Protein AF-A0AAW7F7I7-F1 (afdb_monomer_lite)

Secondary structure (DSSP, 8-state):
-----------SS--STT-HHHHHHHHHHHHHTSTT---------TTSSHHHHHHHHHHHHTTT-------TTTTTTS-HHHHHHHHHHHHHHHH-GGGHHHHHHHHHHHTT-EEEEEEEE----BHHHHHHHHHHHHHHHHHHHHHHHHHHHHH------HHHHHHHHHHHTHHHHHHHHHHHHHTSHHHHHSPPPBHHHHTTT-EEEEEEEE-------------

Structure (mmCIF, N/CA/C/O backbone):
data_AF-A0AAW7F7I7-F1
#
_entry.id   AF-A0AAW7F7I7-F1
#
loop_
_atom_site.group_PDB
_atom_site.id
_atom_site.type_symbol
_atom_site.label_atom_id
_atom_site.label_alt_id
_atom_site.label_comp_id
_atom_site.label_asym_id
_atom_site.label_entity_id
_atom_site.label_seq_id
_atom_site.pdbx_PDB_ins_code
_atom_site.Cartn_x
_atom_site.Cartn_y
_atom_site.Cartn_z
_atom_site.occupancy
_atom_site.B_iso_or_equiv
_atom_site.auth_seq_id
_atom_site.auth_comp_id
_atom_site.auth_asym_id
_atom_site.auth_atom_id
_atom_site.pdbx_PDB_model_num
ATOM 1 N N . MET A 1 1 ? 11.131 12.701 48.494 1.00 44.25 1 MET A N 1
ATOM 2 C CA . MET A 1 1 ? 9.703 12.584 48.125 1.00 44.25 1 MET A CA 1
ATOM 3 C C . MET A 1 1 ? 9.612 11.725 46.880 1.00 44.25 1 MET A C 1
ATOM 5 O O . MET A 1 1 ? 10.179 12.101 45.865 1.00 44.25 1 MET A O 1
ATOM 9 N N . THR A 1 2 ? 8.994 10.552 46.971 1.00 54.03 2 THR A N 1
ATOM 10 C CA . THR A 1 2 ? 8.754 9.667 45.825 1.00 54.03 2 THR A CA 1
ATOM 11 C C . THR A 1 2 ? 7.457 10.089 45.140 1.00 54.03 2 THR A C 1
ATOM 13 O O . THR A 1 2 ? 6.409 10.164 45.778 1.00 54.03 2 THR A O 1
ATOM 16 N N . LEU A 1 3 ? 7.533 10.416 43.848 1.00 59.25 3 LEU A N 1
ATOM 17 C CA . LEU A 1 3 ? 6.376 10.786 43.037 1.00 59.25 3 LEU A CA 1
ATOM 18 C C . LEU A 1 3 ? 5.476 9.547 42.880 1.00 59.25 3 LEU A C 1
ATOM 20 O O . LEU A 1 3 ? 5.796 8.633 42.123 1.00 59.25 3 LEU A O 1
ATOM 24 N N . ARG A 1 4 ? 4.371 9.479 43.630 1.00 52.53 4 ARG A N 1
ATOM 25 C CA . ARG A 1 4 ? 3.327 8.468 43.417 1.00 52.53 4 ARG A CA 1
ATOM 26 C C . ARG A 1 4 ? 2.379 8.980 42.341 1.00 52.53 4 ARG A C 1
ATOM 28 O O . ARG A 1 4 ? 1.498 9.783 42.622 1.00 52.53 4 ARG A O 1
ATOM 35 N N . LEU A 1 5 ? 2.581 8.515 41.114 1.00 64.50 5 LEU A N 1
ATOM 36 C CA . LEU A 1 5 ? 1.629 8.719 40.030 1.00 64.50 5 LEU A CA 1
ATOM 37 C C . LEU A 1 5 ? 0.432 7.792 40.261 1.00 64.50 5 LEU A C 1
ATOM 39 O O . LEU A 1 5 ? 0.600 6.575 40.354 1.00 64.50 5 LEU A O 1
ATOM 43 N N . GLN A 1 6 ? -0.763 8.366 40.396 1.00 57.91 6 GLN A N 1
ATOM 44 C CA . GLN A 1 6 ? -1.991 7.580 40.368 1.00 57.91 6 GLN A CA 1
ATOM 45 C C . GLN A 1 6 ? -2.262 7.169 38.924 1.00 57.91 6 GLN A C 1
ATOM 47 O O . GLN A 1 6 ? -2.274 8.000 38.019 1.00 57.91 6 GLN A O 1
ATOM 52 N N . THR A 1 7 ? -2.409 5.867 38.710 1.00 58.56 7 THR A N 1
ATOM 53 C CA . THR A 1 7 ? -2.766 5.295 37.416 1.00 58.56 7 THR A CA 1
ATOM 54 C C . THR A 1 7 ? -4.276 5.119 37.383 1.00 58.56 7 THR A C 1
ATOM 56 O O . THR A 1 7 ? -4.833 4.281 38.087 1.00 58.56 7 THR A O 1
ATOM 59 N N . GLU A 1 8 ? -4.939 5.947 36.582 1.00 65.19 8 GLU A N 1
ATOM 60 C CA . GLU A 1 8 ? -6.352 5.787 36.248 1.00 65.19 8 GLU A CA 1
ATOM 61 C C . GLU A 1 8 ? -6.514 4.499 35.432 1.00 65.19 8 GLU A C 1
ATOM 63 O O . GLU A 1 8 ? -5.849 4.305 34.411 1.00 65.19 8 GLU A O 1
ATOM 68 N N . SER A 1 9 ? -7.376 3.591 35.890 1.00 71.06 9 SER A N 1
ATOM 69 C CA . SER A 1 9 ? -7.694 2.356 35.172 1.00 71.06 9 SER A CA 1
ATOM 70 C C . SER A 1 9 ? -9.207 2.143 35.143 1.00 71.06 9 SER A C 1
ATOM 72 O O . SER A 1 9 ? -9.892 2.502 36.103 1.00 71.06 9 SER A O 1
ATOM 74 N N . PRO A 1 10 ? -9.767 1.587 34.052 1.00 76.06 10 PRO A N 1
ATOM 75 C CA . PRO A 1 10 ? -11.207 1.390 33.965 1.00 76.06 10 PRO A CA 1
ATOM 76 C C . PRO A 1 10 ? -11.677 0.380 35.015 1.00 76.06 10 PRO A C 1
ATOM 78 O O . PRO A 1 10 ? -11.058 -0.679 35.181 1.00 76.06 10 PRO A O 1
ATOM 81 N N . ALA A 1 11 ? -12.791 0.686 35.681 1.00 77.12 11 ALA A N 1
ATOM 82 C CA . ALA A 1 11 ? -13.304 -0.123 36.782 1.00 77.12 11 ALA A CA 1
ATOM 83 C C . ALA A 1 11 ? -13.671 -1.551 36.334 1.00 77.12 11 ALA A C 1
ATOM 85 O O . ALA A 1 11 ? -14.166 -1.769 35.229 1.00 77.12 11 ALA A O 1
ATOM 86 N N . ASP A 1 12 ? -13.423 -2.537 37.200 1.00 73.44 12 ASP A N 1
ATOM 87 C CA . ASP A 1 12 ? -13.733 -3.951 36.933 1.00 73.44 12 ASP A CA 1
ATOM 88 C C . ASP A 1 12 ? -15.196 -4.321 37.206 1.00 73.44 12 ASP A C 1
ATOM 90 O O . ASP A 1 12 ? -15.684 -5.333 36.697 1.00 73.44 12 ASP A O 1
ATOM 94 N N . GLN A 1 13 ? -15.889 -3.518 38.014 1.00 74.25 13 GLN A N 1
ATOM 95 C CA . GLN A 1 13 ? -17.278 -3.724 38.419 1.00 74.25 13 GLN A CA 1
ATOM 96 C C . GLN A 1 13 ? -18.011 -2.384 38.482 1.00 74.25 13 GLN A C 1
ATOM 98 O O . GLN A 1 13 ? -17.416 -1.357 38.823 1.00 74.25 13 GLN A O 1
ATOM 103 N N . ASP A 1 14 ? -19.299 -2.391 38.138 1.00 76.75 14 ASP A N 1
ATOM 104 C CA . ASP A 1 14 ? -20.134 -1.198 38.224 1.00 76.75 14 ASP A CA 1
ATOM 105 C C . ASP A 1 14 ? -20.533 -0.949 39.686 1.00 76.75 14 ASP A C 1
ATOM 107 O O . ASP A 1 14 ? -21.384 -1.634 40.250 1.00 76.75 14 ASP A O 1
ATOM 111 N N . MET A 1 15 ? -19.885 0.034 40.313 1.00 73.88 15 MET A N 1
ATOM 112 C CA . MET A 1 15 ? -20.125 0.406 41.712 1.00 73.88 15 MET A CA 1
ATOM 113 C C . MET A 1 15 ? -21.345 1.327 41.883 1.00 73.88 15 MET A C 1
ATOM 115 O O . MET A 1 15 ? -21.696 1.691 43.010 1.00 73.88 15 MET A O 1
ATOM 119 N N . PHE A 1 16 ? -22.004 1.729 40.791 1.00 76.12 16 PHE A N 1
ATOM 120 C CA . PHE A 1 16 ? -23.198 2.563 40.858 1.00 76.12 16 PHE A CA 1
ATOM 121 C C . PHE A 1 16 ? -24.428 1.708 41.164 1.00 76.12 16 PHE A C 1
ATOM 123 O O . PHE A 1 16 ? -24.704 0.717 40.496 1.00 76.12 16 PHE A O 1
ATOM 130 N N . ARG A 1 17 ? -25.242 2.145 42.135 1.00 68.19 17 ARG A N 1
ATOM 131 C CA . ARG A 1 17 ? -26.441 1.415 42.603 1.00 68.19 17 ARG A CA 1
ATOM 132 C C . ARG A 1 17 ? -27.452 1.054 41.503 1.00 68.19 17 ARG A C 1
ATOM 134 O O . ARG A 1 17 ? -28.272 0.170 41.711 1.00 68.19 17 ARG A O 1
ATOM 141 N N . GLY A 1 18 ? -27.429 1.750 40.364 1.00 72.81 18 GLY A N 1
ATOM 142 C CA . GLY A 1 18 ? -28.319 1.508 39.223 1.00 72.81 18 GLY A CA 1
ATOM 143 C C . GLY A 1 18 ? -27.734 0.644 38.098 1.00 72.81 18 GLY A C 1
ATOM 144 O O . GLY A 1 18 ? -28.455 0.413 37.120 1.00 72.81 18 GLY A O 1
ATOM 145 N N . SER A 1 19 ? -26.469 0.216 38.214 1.00 79.19 19 SER A N 1
ATOM 146 C CA . SER A 1 19 ? -25.690 -0.477 37.172 1.00 79.19 19 SER A CA 1
ATOM 147 C C . SER A 1 19 ? -25.787 0.213 35.804 1.00 79.19 19 SER A C 1
ATOM 149 O O . SER A 1 19 ? -26.080 -0.412 34.783 1.00 79.19 19 SER A O 1
ATOM 151 N N . SER A 1 20 ? -25.663 1.545 35.806 1.00 82.50 20 SER A N 1
ATOM 152 C CA . SER A 1 20 ? -25.925 2.373 34.624 1.00 82.50 20 SER A CA 1
ATOM 153 C C . SER A 1 20 ? -24.962 2.042 33.483 1.00 82.50 20 SER A C 1
ATOM 155 O O . SER A 1 20 ? -25.392 1.856 32.346 1.00 82.50 20 SER A O 1
ATOM 157 N N . HIS A 1 21 ? -23.669 1.885 33.785 1.00 86.50 21 HIS A N 1
ATOM 158 C CA . HIS A 1 21 ? -22.654 1.583 32.776 1.00 86.50 21 HIS A CA 1
ATOM 159 C C . HIS A 1 21 ? -22.836 0.179 32.204 1.00 86.50 21 HIS A C 1
ATOM 161 O O . HIS A 1 21 ? -22.674 -0.028 31.002 1.00 86.50 21 HIS A O 1
ATOM 167 N N . GLU A 1 22 ? -23.215 -0.780 33.049 1.00 85.81 22 GLU A N 1
ATOM 168 C CA . GLU A 1 22 ? -23.449 -2.153 32.612 1.00 85.81 22 GLU A CA 1
ATOM 169 C C . GLU A 1 22 ? -24.701 -2.285 31.733 1.00 85.81 22 GLU A C 1
ATOM 171 O O . GLU A 1 22 ? -24.663 -2.990 30.724 1.00 85.81 22 GLU A O 1
ATOM 176 N N . LYS A 1 23 ? -25.776 -1.546 32.039 1.00 87.00 23 LYS A N 1
ATOM 177 C CA . LYS A 1 23 ? -26.977 -1.480 31.186 1.00 87.00 23 LYS A CA 1
ATOM 178 C C . LYS A 1 23 ? -26.692 -0.850 29.825 1.00 87.00 23 LYS A C 1
ATOM 180 O O . LYS A 1 23 ? -27.174 -1.353 28.813 1.00 87.00 23 LYS A O 1
ATOM 185 N N . VAL A 1 24 ? -25.902 0.226 29.784 1.00 89.38 24 VAL A N 1
ATOM 186 C CA . VAL A 1 24 ? -25.481 0.832 28.510 1.00 89.38 24 VAL A CA 1
ATOM 187 C C . VAL A 1 24 ? -24.644 -0.162 27.705 1.00 89.38 24 VAL A C 1
ATOM 189 O O . VAL A 1 24 ? -24.913 -0.352 26.522 1.00 89.38 24 VAL A O 1
ATOM 192 N N . ALA A 1 25 ? -23.686 -0.846 28.338 1.00 89.50 25 ALA A N 1
ATOM 193 C CA . ALA A 1 25 ? -22.879 -1.868 27.673 1.00 89.50 25 ALA A CA 1
ATOM 194 C C . ALA A 1 25 ? -23.734 -3.021 27.113 1.00 89.50 25 ALA A C 1
ATOM 196 O O . ALA A 1 25 ? -23.468 -3.488 26.010 1.00 89.50 25 ALA A O 1
ATOM 197 N N . GLU A 1 26 ? -24.773 -3.456 27.834 1.00 89.75 26 GLU A N 1
ATOM 198 C CA . GLU A 1 26 ? -25.706 -4.497 27.379 1.00 89.75 26 GLU A CA 1
ATOM 199 C C . GLU A 1 26 ? -26.485 -4.063 26.129 1.00 89.75 26 GLU A C 1
ATOM 201 O O . GLU A 1 26 ? -26.510 -4.780 25.128 1.00 89.75 26 GLU A O 1
ATOM 206 N N . ASN A 1 27 ? -27.066 -2.861 26.151 1.00 89.62 27 ASN A N 1
ATOM 207 C CA . ASN A 1 27 ? -27.814 -2.333 25.009 1.00 89.62 27 ASN A CA 1
ATOM 208 C C . ASN A 1 27 ? -26.910 -2.171 23.780 1.00 89.62 27 ASN A C 1
ATOM 210 O O . ASN A 1 27 ? -27.284 -2.558 22.675 1.00 89.62 27 ASN A O 1
ATOM 214 N N . VAL A 1 28 ? -25.695 -1.648 23.971 1.00 90.50 28 VAL A N 1
ATOM 215 C CA . VAL A 1 28 ? -24.704 -1.524 22.893 1.00 90.50 28 VAL A CA 1
ATOM 216 C C . VAL A 1 28 ? -24.307 -2.901 22.352 1.00 90.50 28 VAL A C 1
ATOM 218 O O . VAL A 1 28 ? -24.211 -3.063 21.139 1.00 90.50 28 VAL A O 1
ATOM 221 N N . ALA A 1 29 ? -24.144 -3.916 23.207 1.00 89.69 29 ALA A N 1
ATOM 222 C CA . ALA A 1 29 ? -23.841 -5.280 22.770 1.00 89.69 29 ALA A CA 1
ATOM 223 C C . ALA A 1 29 ? -24.949 -5.877 21.887 1.00 89.69 29 ALA A C 1
ATOM 225 O O . ALA A 1 29 ? -24.656 -6.545 20.895 1.00 89.69 29 ALA A O 1
ATOM 226 N N . GLN A 1 30 ? -26.218 -5.615 22.209 1.00 88.81 30 GLN A N 1
ATOM 227 C CA . GLN A 1 30 ? -27.350 -6.039 21.378 1.00 88.81 30 GLN A CA 1
ATOM 228 C C . GLN A 1 30 ? -27.368 -5.324 20.022 1.00 88.81 30 GLN A C 1
ATOM 230 O O . GLN A 1 30 ? -27.606 -5.958 18.993 1.00 88.81 30 GLN A O 1
ATOM 235 N N . ILE A 1 31 ? -27.055 -4.026 20.006 1.00 89.62 31 ILE A N 1
ATOM 236 C CA . ILE A 1 31 ? -26.959 -3.242 18.769 1.00 89.62 31 ILE A CA 1
ATOM 237 C C . ILE A 1 31 ? -25.829 -3.768 17.876 1.00 89.62 31 ILE A C 1
ATOM 239 O O . ILE A 1 31 ? -26.051 -3.950 16.687 1.00 89.62 31 ILE A O 1
ATOM 243 N N . ILE A 1 32 ? -24.656 -4.087 18.434 1.00 89.00 32 ILE A N 1
ATOM 244 C CA . ILE A 1 32 ? -23.516 -4.634 17.670 1.00 89.00 32 ILE A CA 1
ATOM 245 C C . ILE A 1 32 ? -23.854 -5.979 17.011 1.00 89.00 32 ILE A C 1
ATOM 247 O O . ILE A 1 32 ? -23.359 -6.282 15.929 1.00 89.00 32 ILE A O 1
ATOM 251 N N . ARG A 1 33 ? -24.721 -6.790 17.630 1.00 86.88 33 ARG A N 1
ATOM 252 C CA . ARG A 1 33 ? -25.211 -8.045 17.033 1.00 86.88 33 ARG A CA 1
ATOM 253 C C . ARG A 1 33 ? -26.222 -7.824 15.902 1.00 86.88 33 ARG A C 1
ATOM 255 O O . ARG A 1 33 ? -26.561 -8.777 15.204 1.00 86.88 33 ARG A O 1
ATOM 262 N N . THR A 1 34 ? -26.711 -6.599 15.722 1.00 85.62 34 THR A N 1
ATOM 263 C CA . THR A 1 34 ? -27.667 -6.244 14.670 1.00 85.62 34 THR A CA 1
ATOM 264 C C . THR A 1 34 ? -26.904 -5.788 13.416 1.00 85.62 34 THR A C 1
ATOM 266 O O . THR A 1 34 ? -26.106 -4.858 13.505 1.00 85.62 34 THR A O 1
ATOM 269 N N . PRO A 1 35 ? -27.139 -6.393 12.236 1.00 73.50 35 PRO A N 1
ATOM 270 C CA . PRO A 1 35 ? -26.291 -6.203 11.050 1.00 73.50 35 PRO A CA 1
ATOM 271 C C . PRO A 1 35 ? -26.329 -4.795 10.429 1.00 73.50 35 PRO A C 1
ATOM 273 O O . PRO A 1 35 ? -25.451 -4.462 9.640 1.00 73.50 35 PRO A O 1
ATOM 276 N N . ASP A 1 36 ? -27.311 -3.962 10.780 1.00 83.06 36 ASP A N 1
ATOM 277 C CA . ASP A 1 36 ? -27.532 -2.660 10.135 1.00 83.06 36 ASP A CA 1
ATOM 278 C C . ASP A 1 36 ? -26.800 -1.484 10.811 1.00 83.06 36 ASP A C 1
ATOM 280 O O . ASP A 1 36 ? -26.857 -0.355 10.317 1.00 83.06 36 ASP A O 1
ATOM 284 N N . VAL A 1 37 ? -26.100 -1.709 11.932 1.00 81.81 37 VAL A N 1
ATOM 285 C CA . VAL A 1 37 ? -25.419 -0.637 12.679 1.00 81.81 37 VAL A CA 1
ATOM 286 C C . VAL A 1 37 ? -23.904 -0.822 12.655 1.00 81.81 37 VAL A C 1
ATOM 288 O O . VAL A 1 37 ? -23.352 -1.669 13.345 1.00 81.81 37 VAL A O 1
ATOM 291 N N . ASN A 1 38 ? -23.219 0.041 11.899 1.00 84.00 38 ASN A N 1
ATOM 292 C CA . ASN A 1 38 ? -21.762 -0.028 11.710 1.00 84.00 38 ASN A CA 1
ATOM 293 C C . ASN A 1 38 ? -20.963 0.930 12.608 1.00 84.00 38 ASN A C 1
ATOM 295 O O . ASN A 1 38 ? -19.759 0.754 12.781 1.00 84.00 38 ASN A O 1
ATOM 299 N N . ILE A 1 39 ? -21.598 1.984 13.134 1.00 88.38 39 ILE A N 1
ATOM 300 C CA . ILE A 1 39 ? -20.927 3.043 13.899 1.00 88.38 39 ILE A CA 1
ATOM 301 C C . ILE A 1 39 ? -21.750 3.351 15.145 1.00 88.38 39 ILE A C 1
ATOM 303 O O . ILE A 1 39 ? -22.941 3.640 15.050 1.00 88.38 39 ILE A O 1
ATOM 307 N N . ILE A 1 40 ? -21.098 3.321 16.308 1.00 89.62 40 ILE A N 1
ATOM 308 C CA . ILE A 1 40 ? -21.701 3.646 17.602 1.00 89.62 40 ILE A CA 1
ATOM 309 C C . ILE A 1 40 ? -20.841 4.719 18.266 1.00 89.62 40 ILE A C 1
ATOM 311 O O . ILE A 1 40 ? -19.651 4.514 18.503 1.00 89.62 40 ILE A O 1
ATOM 315 N N . GLY A 1 41 ? -21.445 5.870 18.552 1.00 90.44 41 GLY A N 1
ATOM 316 C CA . GLY A 1 41 ? -20.814 6.950 19.305 1.00 90.44 41 GLY A CA 1
ATOM 317 C C . GLY A 1 41 ? -21.171 6.864 20.786 1.00 90.44 41 GLY A C 1
ATOM 318 O O . GLY A 1 41 ? -22.342 6.724 21.130 1.00 90.44 41 GLY A O 1
ATOM 319 N N . LEU A 1 42 ? -20.170 6.969 21.662 1.00 89.75 42 LEU A N 1
ATOM 320 C CA . LEU A 1 42 ? -20.362 7.124 23.105 1.00 89.75 42 LEU A CA 1
ATOM 321 C C . LEU A 1 42 ? -19.950 8.540 23.513 1.00 89.75 42 LEU A C 1
ATOM 323 O O . LEU A 1 42 ? -18.761 8.845 23.624 1.00 89.75 42 LEU A O 1
ATOM 327 N N . GLU A 1 43 ? -20.937 9.403 23.730 1.00 88.50 43 GLU A N 1
ATOM 328 C CA . GLU A 1 43 ? -20.728 10.781 24.170 1.00 88.50 43 GLU A CA 1
ATOM 329 C C . GLU A 1 43 ? -20.820 10.896 25.699 1.00 88.50 43 GLU A C 1
ATOM 331 O O . GLU A 1 43 ? -21.595 10.198 26.350 1.00 88.50 43 GLU A O 1
ATOM 336 N N . GLY A 1 44 ? -19.996 11.764 26.284 1.00 86.50 44 GLY A N 1
ATOM 337 C CA . GLY A 1 44 ? -19.973 12.021 27.722 1.00 86.50 44 GLY A CA 1
ATOM 338 C C . GLY A 1 44 ? -18.789 12.894 28.122 1.00 86.50 44 GLY A C 1
ATOM 339 O O . GLY A 1 44 ? -17.819 13.015 27.370 1.00 86.50 44 GLY A O 1
ATOM 340 N N . GLU A 1 45 ? -18.833 13.482 29.312 1.00 86.62 45 GLU A N 1
ATOM 341 C CA . GLU A 1 45 ? -17.748 14.321 29.837 1.00 86.62 45 GLU A CA 1
ATOM 342 C C . GLU A 1 45 ? -16.476 13.505 30.142 1.00 86.62 45 GLU A C 1
ATOM 344 O O . GLU A 1 45 ? -16.491 12.267 30.182 1.00 86.62 45 GLU A O 1
ATOM 349 N N . LEU A 1 46 ? -15.342 14.180 30.342 1.00 82.25 46 LEU A N 1
ATOM 350 C CA . LEU A 1 46 ? -14.123 13.521 30.815 1.00 82.25 46 LEU A CA 1
ATOM 351 C C . LEU A 1 46 ? -14.381 12.915 32.205 1.00 82.25 46 LEU A C 1
ATOM 353 O O . LEU A 1 46 ? -14.939 13.571 33.075 1.00 82.25 46 LEU A O 1
ATOM 357 N N . GLY A 1 47 ? -14.010 11.650 32.408 1.00 81.12 47 GLY A N 1
ATOM 358 C CA . GLY A 1 47 ? -14.273 10.947 33.672 1.00 81.12 47 GLY A CA 1
ATOM 359 C C . GLY A 1 47 ? -15.687 10.367 33.817 1.00 81.12 47 GLY A C 1
ATOM 360 O O . GLY A 1 47 ? -15.970 9.714 34.814 1.00 81.12 47 GLY A O 1
ATOM 361 N N . SER A 1 48 ? -16.557 10.493 32.808 1.00 83.31 48 SER A N 1
ATOM 362 C CA . SER A 1 48 ? -17.919 9.914 32.817 1.00 83.31 48 SER A CA 1
ATOM 363 C C . SER A 1 48 ? -17.986 8.377 32.750 1.00 83.31 48 SER A C 1
ATOM 365 O O . SER A 1 48 ? -19.070 7.814 32.680 1.00 83.31 48 SER A O 1
ATOM 367 N N . GLY A 1 49 ? -16.848 7.674 32.743 1.00 84.31 49 GLY A N 1
ATOM 368 C CA . GLY A 1 49 ? -16.819 6.206 32.720 1.00 84.31 49 GLY A CA 1
ATOM 369 C C . GLY A 1 49 ? -16.898 5.565 31.328 1.00 84.31 49 GLY A C 1
ATOM 370 O O . GLY A 1 49 ? -17.069 4.351 31.234 1.00 84.31 49 GLY A O 1
ATOM 371 N N . LYS A 1 50 ? -16.707 6.323 30.238 1.00 89.12 50 LYS A N 1
ATOM 372 C CA . LYS A 1 50 ? -16.692 5.799 28.851 1.00 89.12 50 LYS A CA 1
ATOM 373 C C . LYS A 1 50 ? -15.756 4.595 28.666 1.00 89.12 50 LYS A C 1
ATOM 375 O O . LYS A 1 50 ? -16.166 3.564 28.139 1.00 89.12 50 LYS A O 1
ATOM 380 N N . SER A 1 51 ? -14.524 4.680 29.172 1.00 87.50 51 SER A N 1
ATOM 381 C CA . SER A 1 51 ? -13.553 3.576 29.108 1.00 87.50 51 SER A CA 1
ATOM 382 C C . SER A 1 51 ? -13.993 2.347 29.915 1.00 87.50 51 SER A C 1
ATOM 384 O O . SER A 1 51 ? -13.683 1.217 29.544 1.00 87.50 51 SER A O 1
ATOM 386 N N . THR A 1 52 ? -14.753 2.550 30.996 1.00 87.75 52 THR A N 1
ATOM 387 C CA . THR A 1 52 ? -15.338 1.472 31.806 1.00 87.75 52 THR A CA 1
ATOM 388 C C . THR A 1 52 ? -16.444 0.748 31.036 1.00 87.75 52 THR A C 1
ATOM 390 O O . THR A 1 52 ? -16.454 -0.482 31.002 1.00 87.75 52 THR A O 1
ATOM 393 N N . ILE A 1 53 ? -17.318 1.486 30.336 1.00 89.50 53 ILE A N 1
ATOM 394 C CA . ILE A 1 53 ? -18.345 0.899 29.456 1.00 89.50 53 ILE A CA 1
ATOM 395 C C . ILE A 1 53 ? -17.689 0.029 28.375 1.00 89.50 53 ILE A C 1
ATOM 397 O O . ILE A 1 53 ? -18.112 -1.109 28.172 1.00 89.50 53 ILE A O 1
ATOM 401 N N . LEU A 1 54 ? -16.623 0.516 27.726 1.00 89.75 54 LEU A N 1
ATOM 402 C CA . LEU A 1 54 ? -15.884 -0.254 26.714 1.00 89.75 54 LEU A CA 1
ATOM 403 C C . LEU A 1 54 ? -15.307 -1.561 27.281 1.00 89.75 54 LEU A C 1
ATOM 405 O O . LEU A 1 54 ? -15.378 -2.598 26.623 1.00 89.75 54 LEU A O 1
ATOM 409 N N . LYS A 1 55 ? -14.786 -1.546 28.514 1.00 89.44 55 LYS A N 1
ATOM 410 C CA . LYS A 1 55 ? -14.264 -2.749 29.184 1.00 89.44 55 LYS A CA 1
ATOM 411 C C . LYS A 1 55 ? -15.365 -3.778 29.466 1.00 89.44 55 LYS A C 1
ATOM 413 O O . LYS A 1 55 ? -15.159 -4.973 29.247 1.00 89.44 55 LYS A O 1
ATOM 418 N N . PHE A 1 56 ? -16.547 -3.335 29.900 1.00 89.94 56 PHE A N 1
ATOM 419 C CA . PHE A 1 56 ? -17.701 -4.224 30.083 1.00 89.94 56 PHE A CA 1
ATOM 420 C C . PHE A 1 56 ? -18.220 -4.781 28.759 1.00 89.94 56 PHE A C 1
ATOM 422 O O . PHE A 1 56 ? -18.526 -5.970 28.676 1.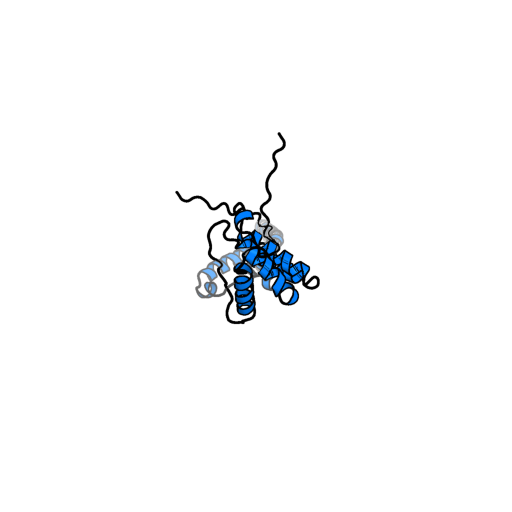00 89.94 56 PHE A O 1
ATO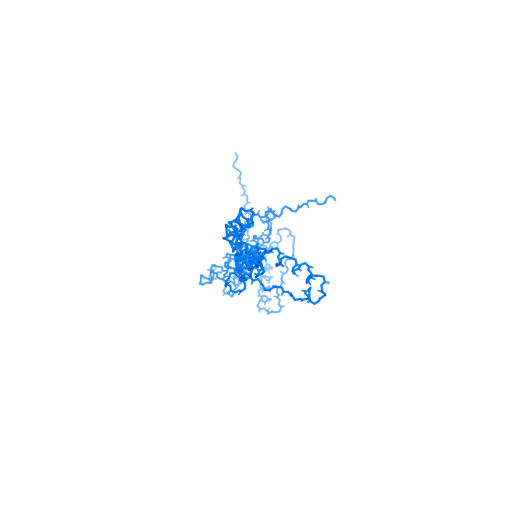M 429 N N . LEU A 1 57 ? -18.251 -3.953 27.717 1.00 90.88 57 LEU A N 1
ATOM 430 C CA . LEU A 1 57 ? -18.642 -4.362 26.374 1.00 90.88 57 LEU A CA 1
ATOM 431 C C . LEU A 1 57 ? -17.712 -5.459 25.830 1.00 90.88 57 LEU A C 1
ATOM 433 O O . LEU A 1 57 ? -18.185 -6.511 25.404 1.00 90.88 57 LEU A O 1
ATOM 437 N N . GLN A 1 58 ? -16.394 -5.258 25.934 1.00 90.12 58 GLN A N 1
ATOM 438 C CA . GLN A 1 58 ? -15.385 -6.253 25.544 1.00 90.12 58 GLN A CA 1
ATOM 439 C C . GLN A 1 58 ? -15.554 -7.569 26.302 1.00 90.12 58 GLN A C 1
ATOM 441 O O . GLN A 1 58 ? -15.445 -8.641 25.714 1.00 90.12 58 GLN A O 1
ATOM 446 N N . LYS A 1 59 ? -15.849 -7.507 27.606 1.00 89.69 59 LYS A N 1
ATOM 447 C CA . LYS A 1 59 ? -16.073 -8.703 28.427 1.00 89.69 59 LYS A CA 1
ATOM 448 C C . LYS A 1 59 ? -17.297 -9.502 27.967 1.00 89.69 59 LYS A C 1
ATOM 450 O O . LYS A 1 59 ? -17.242 -10.726 27.990 1.00 89.69 59 LYS A O 1
ATOM 455 N N . LYS A 1 60 ? -18.377 -8.828 27.561 1.00 88.75 60 LYS A N 1
ATOM 456 C CA . LYS A 1 60 ? -19.639 -9.464 27.136 1.00 88.75 60 LYS A CA 1
ATOM 457 C C . LYS A 1 60 ? -19.583 -10.058 25.727 1.00 88.75 60 LYS A C 1
ATOM 459 O O . LYS A 1 60 ? -20.293 -11.015 25.450 1.00 88.75 60 LYS A O 1
ATOM 464 N N . LEU A 1 61 ? -18.766 -9.486 24.849 1.00 89.62 61 LEU A N 1
ATOM 465 C CA . LEU A 1 61 ? -18.687 -9.850 23.430 1.00 89.62 61 LEU A CA 1
ATOM 466 C C . LEU A 1 61 ? -17.421 -10.648 23.071 1.00 89.62 61 LEU A C 1
ATOM 468 O O . LEU A 1 61 ? -17.168 -10.899 21.896 1.00 89.62 61 LEU A O 1
ATOM 472 N N . LYS A 1 62 ? -16.619 -11.033 24.070 1.00 85.81 62 LYS A N 1
ATOM 473 C CA . LYS A 1 62 ? -15.306 -11.675 23.898 1.00 85.81 62 LYS A CA 1
ATOM 474 C C . LYS A 1 62 ? -15.344 -12.960 23.062 1.00 85.81 62 LYS A C 1
ATOM 476 O O . LYS A 1 62 ? -14.361 -13.263 22.394 1.00 85.81 62 LYS A O 1
ATOM 481 N N . ASP A 1 63 ? -16.446 -13.700 23.131 1.00 84.88 63 ASP A N 1
ATOM 482 C CA . ASP A 1 63 ? -16.586 -14.997 22.462 1.00 84.88 63 ASP A CA 1
ATOM 483 C C . ASP A 1 63 ? -17.055 -14.859 21.003 1.00 84.88 63 ASP A C 1
ATOM 485 O O . ASP A 1 63 ? -16.733 -15.703 20.170 1.00 84.88 63 ASP A O 1
ATOM 489 N N . ASP A 1 64 ? -17.765 -13.772 20.686 1.00 86.44 64 ASP A N 1
ATOM 490 C CA . ASP A 1 64 ? -18.389 -13.546 19.377 1.00 86.44 64 ASP A CA 1
ATOM 491 C C . ASP A 1 64 ? -17.520 -12.663 18.459 1.00 86.44 64 ASP A C 1
ATOM 493 O O . ASP A 1 64 ? -17.577 -12.788 17.234 1.00 86.44 64 ASP A O 1
ATOM 497 N N . PHE A 1 65 ? -16.727 -11.749 19.034 1.00 88.38 65 PHE A N 1
ATOM 498 C CA . PHE A 1 65 ? -16.051 -10.684 18.289 1.00 88.38 65 PHE A CA 1
ATOM 499 C C . PHE A 1 65 ? -14.583 -10.501 18.667 1.00 88.38 65 PHE A C 1
ATOM 501 O O . PHE A 1 65 ? -14.161 -10.660 19.813 1.00 88.38 65 PHE A O 1
ATOM 508 N N . THR A 1 66 ? -13.815 -10.040 17.682 1.00 87.19 66 THR A N 1
ATOM 509 C CA . THR A 1 66 ? -12.435 -9.595 17.865 1.00 87.19 66 THR A CA 1
ATOM 510 C C . THR A 1 66 ? -12.383 -8.109 18.153 1.00 87.19 66 THR A C 1
ATOM 512 O O . THR A 1 66 ? -12.888 -7.294 17.383 1.00 87.19 66 THR A O 1
ATOM 515 N N . PHE A 1 67 ? -11.684 -7.751 19.225 1.00 89.62 67 PHE A N 1
ATOM 516 C CA . PHE A 1 67 ? -11.485 -6.363 19.613 1.00 89.62 67 PHE A CA 1
ATOM 517 C C . PHE A 1 67 ? -10.118 -5.858 19.178 1.00 89.62 67 PHE A C 1
ATOM 519 O O . PHE A 1 67 ? -9.084 -6.394 19.576 1.00 89.62 67 PHE A O 1
ATOM 526 N N . ILE A 1 68 ? -10.124 -4.778 18.401 1.00 90.44 68 ILE A N 1
ATOM 527 C CA . ILE A 1 68 ? -8.929 -4.029 18.025 1.00 90.44 68 ILE A CA 1
ATOM 528 C C . ILE A 1 68 ? -9.075 -2.636 18.630 1.00 90.44 68 ILE A C 1
ATOM 530 O O . ILE A 1 68 ? -9.933 -1.858 18.222 1.00 90.44 68 ILE A O 1
ATOM 534 N N . ASN A 1 69 ? -8.253 -2.337 19.634 1.00 89.31 69 ASN A N 1
ATOM 535 C CA . ASN A 1 69 ? -8.290 -1.056 20.331 1.00 89.31 69 ASN A CA 1
ATOM 536 C C . ASN A 1 69 ? -7.323 -0.076 19.673 1.00 89.31 69 ASN A C 1
ATOM 538 O O . ASN A 1 69 ? -6.131 -0.363 19.555 1.00 89.31 69 ASN A O 1
ATOM 542 N N . PHE A 1 70 ? -7.831 1.092 19.293 1.00 89.75 70 PHE A N 1
ATOM 543 C CA . PHE A 1 70 ? -7.035 2.178 18.739 1.00 89.75 70 PHE A CA 1
ATOM 544 C C . PHE A 1 70 ? -7.248 3.447 19.562 1.00 89.75 70 PHE A C 1
ATOM 546 O O . PHE A 1 70 ? -8.374 3.912 19.715 1.00 89.75 70 PHE A O 1
ATOM 553 N N . ASP A 1 71 ? -6.158 3.990 20.093 1.00 86.56 71 ASP A N 1
ATOM 554 C CA . ASP A 1 71 ? -6.156 5.223 20.874 1.00 86.56 71 ASP A CA 1
ATOM 555 C C . ASP A 1 71 ? -5.663 6.377 19.999 1.00 86.56 71 ASP A C 1
ATOM 557 O O . ASP A 1 71 ? -4.471 6.482 19.705 1.00 86.56 71 ASP A O 1
ATOM 561 N N . ALA A 1 72 ? -6.584 7.238 19.570 1.00 81.75 72 ALA A N 1
ATOM 562 C CA . ALA A 1 72 ? -6.253 8.374 18.719 1.00 81.75 72 ALA A CA 1
ATOM 563 C C . ALA A 1 72 ? -5.288 9.359 19.402 1.00 81.75 72 ALA A C 1
ATOM 565 O O . ALA A 1 72 ? -4.426 9.918 18.719 1.00 81.75 72 ALA A O 1
ATOM 566 N N . GLU A 1 73 ? -5.378 9.522 20.728 1.00 80.12 73 GLU A N 1
ATOM 567 C CA . GLU A 1 73 ? -4.568 10.493 21.463 1.00 80.12 73 GLU A CA 1
ATOM 568 C C . GLU A 1 73 ? -3.096 10.095 21.491 1.00 80.12 73 GLU A C 1
ATOM 570 O O . GLU A 1 73 ? -2.196 10.899 21.217 1.00 80.12 73 GLU A O 1
ATOM 575 N N . ARG A 1 74 ? -2.854 8.804 21.721 1.00 79.69 74 ARG A N 1
ATOM 576 C CA . ARG A 1 74 ? -1.510 8.221 21.731 1.00 79.69 74 ARG A CA 1
ATOM 577 C C . ARG A 1 74 ? -0.779 8.376 20.395 1.00 79.69 74 ARG A C 1
ATOM 579 O O . ARG A 1 74 ? 0.449 8.461 20.381 1.00 79.69 74 ARG A O 1
ATOM 586 N N . TYR A 1 75 ? -1.510 8.422 19.282 1.00 75.69 75 TYR A N 1
ATOM 587 C CA . TYR A 1 75 ? -0.949 8.489 17.929 1.00 75.69 75 TYR A CA 1
ATOM 588 C C . TYR A 1 75 ? -1.068 9.877 17.270 1.00 75.69 75 TYR A C 1
ATOM 590 O O . TYR A 1 75 ? -0.848 9.988 16.061 1.00 75.69 75 TYR A O 1
ATOM 598 N N . HIS A 1 76 ? -1.361 10.942 18.032 1.00 67.94 76 HIS A N 1
ATOM 599 C CA . HIS A 1 76 ? -1.458 12.312 17.497 1.00 67.94 76 HIS A CA 1
ATOM 600 C C . HIS A 1 76 ? -0.140 12.874 16.942 1.00 67.94 76 HIS A C 1
ATOM 602 O O . HIS A 1 76 ? -0.170 13.669 16.010 1.00 67.94 76 HIS A O 1
ATOM 608 N N . HIS A 1 77 ? 1.014 12.460 17.475 1.00 63.59 77 HIS A N 1
ATOM 609 C CA . HIS A 1 77 ? 2.328 13.010 17.101 1.00 63.59 77 HIS A CA 1
ATOM 610 C C . HIS A 1 77 ? 2.998 12.277 15.918 1.00 63.59 77 HIS A C 1
ATOM 612 O O . HIS A 1 77 ? 4.193 12.433 15.682 1.00 63.59 77 HIS A O 1
ATOM 618 N N . GLY A 1 78 ? 2.246 11.459 15.176 1.00 64.62 78 GLY A N 1
ATOM 619 C CA . GLY A 1 78 ? 2.711 10.743 13.984 1.00 64.62 78 GLY A CA 1
ATOM 620 C C . GLY A 1 78 ? 1.629 10.669 12.904 1.00 64.62 78 GLY A C 1
ATOM 621 O O . GLY A 1 78 ? 0.593 11.322 12.992 1.00 64.62 78 GLY A O 1
ATOM 622 N N . SER A 1 79 ? 1.829 9.843 11.871 1.00 74.81 79 SER A N 1
ATOM 623 C CA . SER A 1 79 ? 0.772 9.586 10.883 1.00 74.81 79 SER A CA 1
ATOM 624 C C . SER A 1 79 ? -0.288 8.648 11.471 1.00 74.81 79 SER A C 1
ATOM 626 O O . SER A 1 79 ? -0.166 7.426 11.399 1.00 74.81 79 SER A O 1
ATOM 628 N N . THR A 1 80 ? -1.368 9.215 12.022 1.00 81.62 80 THR A N 1
ATOM 629 C CA . THR A 1 80 ? -2.515 8.476 12.595 1.00 81.62 80 THR A CA 1
ATOM 630 C C . THR A 1 80 ? -3.018 7.368 11.663 1.00 81.62 80 THR A C 1
ATOM 632 O O . THR A 1 80 ? -3.341 6.274 12.114 1.00 81.62 80 THR A O 1
ATOM 635 N N . LYS A 1 81 ? -3.006 7.615 10.343 1.00 83.00 81 LYS A N 1
ATOM 636 C CA . LYS A 1 81 ? -3.371 6.630 9.311 1.00 83.00 81 LYS A CA 1
ATOM 637 C C . LYS A 1 81 ? -2.459 5.400 9.316 1.00 83.00 81 LYS A C 1
ATOM 639 O O . LYS A 1 81 ? -2.955 4.280 9.294 1.00 83.00 81 LYS A O 1
ATOM 644 N N . LYS A 1 82 ? -1.138 5.600 9.372 1.00 85.12 82 LYS A N 1
ATOM 645 C CA . LYS A 1 82 ? -0.156 4.509 9.418 1.00 85.12 82 LYS A CA 1
ATOM 646 C C . LYS A 1 82 ? -0.313 3.702 10.700 1.00 85.12 82 LYS A C 1
ATOM 648 O O . LYS A 1 82 ? -0.412 2.484 10.636 1.00 85.12 82 LYS A O 1
ATOM 653 N N . ALA A 1 83 ? -0.418 4.393 11.835 1.00 86.75 83 ALA A N 1
ATOM 654 C CA . ALA A 1 83 ? -0.610 3.756 13.132 1.00 86.75 83 ALA A CA 1
ATOM 655 C C . ALA A 1 83 ? -1.892 2.911 13.175 1.00 86.75 83 ALA A C 1
ATOM 657 O O . ALA A 1 83 ? -1.862 1.782 13.656 1.00 86.75 83 ALA A O 1
ATOM 658 N N . LEU A 1 84 ? -3.001 3.419 12.628 1.00 89.56 84 LEU A N 1
ATOM 659 C CA . LEU A 1 84 ? -4.256 2.672 12.544 1.00 89.56 84 LEU A CA 1
ATOM 660 C C . LEU A 1 84 ? -4.102 1.401 11.699 1.00 89.56 84 LEU A C 1
ATOM 662 O O . LEU A 1 84 ? -4.510 0.326 12.134 1.00 89.56 84 LEU A O 1
ATOM 666 N N . ILE A 1 85 ? -3.481 1.508 10.519 1.00 89.31 85 ILE A N 1
ATOM 667 C CA . ILE A 1 85 ? -3.229 0.359 9.637 1.00 89.31 85 ILE A CA 1
ATOM 668 C C . ILE A 1 85 ? -2.335 -0.675 10.334 1.00 89.31 85 ILE A C 1
ATOM 670 O O . ILE A 1 85 ? -2.628 -1.868 10.275 1.00 89.31 85 ILE A O 1
ATOM 674 N N . ASP A 1 86 ? -1.282 -0.234 11.026 1.00 87.69 86 ASP A N 1
ATOM 675 C CA . ASP A 1 86 ? -0.381 -1.114 11.775 1.00 87.69 86 ASP A CA 1
ATOM 676 C C . ASP A 1 86 ? -1.103 -1.837 12.925 1.00 87.69 86 ASP A C 1
ATOM 678 O O . ASP A 1 86 ? -0.901 -3.036 13.120 1.00 87.69 86 ASP A O 1
ATOM 682 N N . VAL A 1 87 ? -1.981 -1.143 13.656 1.00 89.56 87 VAL A N 1
ATOM 683 C CA . VAL A 1 87 ? -2.774 -1.730 14.750 1.00 89.56 87 VAL A CA 1
ATOM 684 C C . VAL A 1 87 ? -3.787 -2.749 14.222 1.00 89.56 87 VAL A C 1
ATOM 686 O O . VAL A 1 87 ? -3.910 -3.835 14.792 1.00 89.56 87 VAL A O 1
ATOM 689 N N . ILE A 1 88 ? -4.470 -2.447 13.113 1.00 90.75 88 ILE A N 1
ATOM 690 C CA . ILE A 1 88 ? -5.402 -3.385 12.467 1.00 90.75 88 ILE A CA 1
ATOM 691 C C . ILE A 1 88 ? -4.652 -4.617 11.957 1.00 90.75 88 ILE A C 1
ATOM 693 O O . ILE A 1 88 ? -5.064 -5.743 12.234 1.00 90.75 88 ILE A O 1
ATOM 697 N N . HIS A 1 89 ? -3.533 -4.418 11.255 1.00 90.12 89 HIS A N 1
ATOM 698 C CA . HIS A 1 89 ? -2.687 -5.508 10.765 1.00 90.12 89 HIS A CA 1
ATOM 699 C C . HIS A 1 89 ? -2.234 -6.412 11.912 1.00 90.12 89 HIS A C 1
ATOM 701 O O . HIS A 1 89 ? -2.402 -7.630 11.836 1.00 90.12 89 HIS A O 1
ATOM 707 N N . HIS A 1 90 ? -1.752 -5.820 13.008 1.00 88.88 90 HIS A N 1
ATOM 708 C CA . HIS A 1 90 ? -1.336 -6.577 14.180 1.00 88.88 90 HIS A CA 1
ATOM 709 C C . HIS A 1 90 ? -2.499 -7.387 14.772 1.00 88.88 90 HIS A C 1
ATOM 711 O O . HIS A 1 90 ? -2.357 -8.598 14.950 1.00 88.88 90 HIS A O 1
ATOM 717 N N . GLY A 1 91 ? -3.661 -6.758 14.985 1.00 87.88 91 GLY A N 1
ATOM 718 C CA . GLY A 1 91 ? -4.858 -7.416 15.517 1.00 87.88 91 GLY A CA 1
ATOM 719 C C . GLY A 1 91 ? -5.331 -8.602 14.669 1.00 87.88 91 GLY A C 1
ATOM 720 O O . GLY A 1 91 ? -5.588 -9.679 15.202 1.00 87.88 91 GLY A O 1
ATOM 721 N N . VAL A 1 92 ? -5.367 -8.445 13.344 1.00 89.06 92 VAL A N 1
ATOM 722 C CA . VAL A 1 92 ? -5.797 -9.509 12.418 1.00 89.06 92 VAL A CA 1
ATOM 723 C C . VAL A 1 92 ? -4.746 -10.623 12.303 1.00 89.06 92 VAL A C 1
ATOM 725 O O . VAL A 1 92 ? -5.090 -11.806 12.263 1.00 89.06 92 VAL A O 1
ATOM 728 N N . SER A 1 93 ? -3.455 -10.275 12.302 1.00 86.81 93 SER A N 1
ATOM 729 C CA . SER A 1 93 ? -2.351 -11.242 12.159 1.00 86.81 93 SER A CA 1
ATOM 730 C C . SER A 1 93 ? -2.230 -12.231 13.325 1.00 86.81 93 SER A C 1
ATOM 732 O O . SER A 1 93 ? -1.701 -13.334 13.147 1.00 86.81 93 SER A O 1
ATOM 734 N N . LEU A 1 94 ? -2.710 -11.840 14.511 1.00 84.31 94 LEU A N 1
ATOM 735 C CA . LEU A 1 94 ? -2.769 -12.697 15.696 1.00 84.31 94 LEU A CA 1
ATOM 736 C C . LEU A 1 94 ? -3.834 -13.788 15.559 1.00 84.31 94 LEU A C 1
ATOM 738 O O . LEU A 1 94 ? -3.658 -14.880 16.091 1.00 84.31 94 LEU A O 1
ATOM 742 N N . GLN A 1 95 ? -4.912 -13.510 14.830 1.00 82.94 95 GLN A N 1
ATOM 743 C CA . GLN A 1 95 ? -6.052 -14.414 14.711 1.00 82.94 95 GLN A CA 1
ATOM 744 C C . GLN A 1 95 ? -5.973 -15.319 13.481 1.00 82.94 95 GLN A C 1
ATOM 746 O O . GLN A 1 95 ? -6.438 -16.456 13.523 1.00 82.94 95 GLN A O 1
ATOM 751 N N . CYS A 1 96 ? -5.325 -14.847 12.413 1.00 80.56 96 CYS A N 1
ATOM 752 C CA . CYS A 1 96 ? -5.174 -15.580 11.156 1.00 80.56 96 CYS A CA 1
ATOM 753 C C . CYS A 1 96 ? -3.689 -15.752 10.780 1.00 80.56 96 CYS A C 1
ATOM 755 O O . CYS A 1 96 ? -3.200 -15.084 9.863 1.00 80.56 96 CYS A O 1
ATOM 757 N N . PRO A 1 97 ? -2.941 -16.659 11.440 1.00 77.00 97 PRO A N 1
ATOM 758 C CA . PRO A 1 97 ? -1.508 -16.823 11.187 1.00 77.00 97 PRO A CA 1
ATOM 759 C C . PRO A 1 97 ? -1.195 -17.357 9.780 1.00 77.00 97 PRO A C 1
ATOM 761 O O . PRO A 1 97 ? -0.139 -17.049 9.236 1.00 77.00 97 PRO A O 1
ATOM 764 N N . GLY A 1 98 ? -2.112 -18.118 9.170 1.00 79.25 98 GLY A N 1
ATOM 765 C CA . GLY A 1 98 ? -1.930 -18.711 7.840 1.00 79.25 98 GLY A CA 1
ATOM 766 C C . GLY A 1 98 ? -2.051 -17.736 6.662 1.00 79.25 98 GLY A C 1
ATOM 767 O O . GLY A 1 98 ? -1.726 -18.109 5.542 1.00 79.25 98 GLY A O 1
ATOM 768 N N . SER A 1 99 ? -2.500 -16.497 6.890 1.00 81.62 99 SER A N 1
ATOM 769 C CA . SER A 1 99 ? -2.738 -15.499 5.829 1.00 81.62 99 SER A CA 1
ATOM 770 C C . SER A 1 99 ? -1.834 -14.270 5.943 1.00 81.62 99 SER A C 1
ATOM 772 O O . SER A 1 99 ? -2.148 -13.220 5.381 1.00 81.62 99 SER A O 1
ATOM 774 N N . ARG A 1 100 ? -0.717 -14.384 6.675 1.00 80.44 100 ARG A N 1
ATOM 775 C CA . ARG A 1 100 ? 0.205 -13.267 6.937 1.00 80.44 100 ARG A CA 1
ATOM 776 C C . ARG A 1 100 ? 0.750 -12.635 5.660 1.00 80.44 100 ARG A C 1
ATOM 778 O O . ARG A 1 100 ? 0.671 -11.422 5.538 1.00 80.44 100 ARG A O 1
ATOM 785 N N . ASP A 1 101 ? 1.159 -13.436 4.680 1.00 81.44 101 ASP 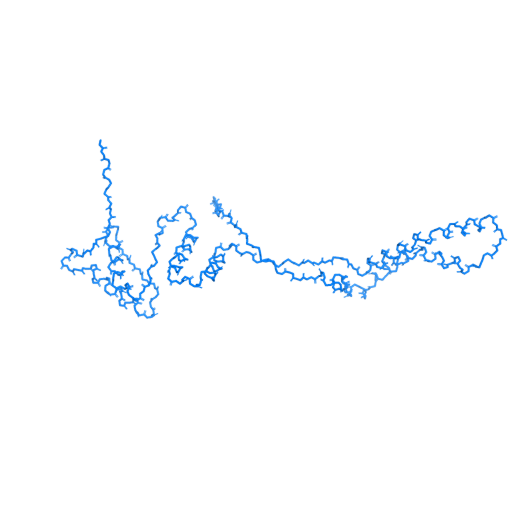A N 1
ATOM 786 C CA . ASP A 1 101 ? 1.713 -12.923 3.417 1.00 81.44 101 ASP A CA 1
ATOM 787 C C . ASP A 1 101 ? 0.708 -12.053 2.646 1.00 81.44 101 ASP A C 1
ATOM 789 O O . ASP A 1 101 ? 1.033 -10.986 2.122 1.00 81.44 101 ASP A O 1
ATOM 793 N N . VAL A 1 102 ? -0.556 -12.484 2.614 1.00 85.19 102 VAL A N 1
ATOM 794 C CA . VAL A 1 102 ? -1.648 -11.736 1.978 1.00 85.19 102 VAL A CA 1
ATOM 795 C C . VAL A 1 102 ? -1.928 -10.447 2.754 1.00 85.19 102 VAL A C 1
ATOM 797 O O . VAL A 1 102 ? -2.105 -9.382 2.160 1.00 85.19 102 VAL A O 1
ATOM 800 N N . LEU A 1 103 ? -1.929 -10.526 4.084 1.00 86.19 103 LEU A N 1
ATOM 801 C CA . LEU A 1 103 ? -2.164 -9.385 4.963 1.00 86.19 103 LEU A CA 1
ATOM 802 C C . LEU A 1 103 ? -1.037 -8.340 4.865 1.00 86.19 103 LEU A C 1
ATOM 804 O O . LEU A 1 103 ? -1.316 -7.140 4.843 1.00 86.19 103 LEU A O 1
ATOM 808 N N . ASP A 1 104 ? 0.215 -8.779 4.733 1.00 85.19 104 ASP A N 1
ATOM 809 C CA . ASP A 1 104 ? 1.381 -7.920 4.510 1.00 85.19 104 ASP A CA 1
ATOM 810 C C . ASP A 1 104 ? 1.298 -7.199 3.164 1.00 85.19 104 ASP A C 1
ATOM 812 O O . ASP A 1 104 ? 1.586 -6.000 3.082 1.00 85.19 104 ASP A O 1
ATOM 816 N N . LYS A 1 105 ? 0.823 -7.883 2.115 1.00 84.06 105 LYS A N 1
ATOM 817 C CA . LYS A 1 105 ? 0.559 -7.247 0.819 1.00 84.06 105 LYS A CA 1
ATOM 818 C C . LYS A 1 105 ? -0.466 -6.116 0.948 1.00 84.06 105 LYS A C 1
ATOM 820 O O . LYS A 1 105 ? -0.205 -5.007 0.484 1.00 84.06 105 LYS A O 1
ATOM 825 N N . TYR A 1 106 ? -1.599 -6.360 1.611 1.00 86.12 106 TYR A N 1
ATOM 826 C CA . TYR A 1 106 ? -2.633 -5.334 1.807 1.00 86.12 106 TYR A CA 1
ATOM 827 C C . TYR A 1 106 ? -2.175 -4.188 2.708 1.00 86.12 106 TYR A C 1
ATOM 829 O O . TYR A 1 106 ? -2.492 -3.033 2.424 1.00 86.12 106 TYR A O 1
ATOM 837 N N . LYS A 1 107 ? -1.385 -4.476 3.747 1.00 86.56 107 LYS A N 1
ATOM 838 C CA . LYS A 1 107 ? -0.745 -3.447 4.573 1.00 86.56 107 LYS A CA 1
ATOM 839 C C . LYS A 1 107 ? 0.147 -2.545 3.727 1.00 86.56 107 LYS A C 1
ATOM 841 O O . LYS A 1 107 ? 0.016 -1.326 3.781 1.00 86.56 107 LYS A O 1
ATOM 846 N N . ASN A 1 108 ? 1.042 -3.134 2.940 1.00 79.50 108 ASN A N 1
ATOM 847 C CA . ASN A 1 108 ? 1.989 -2.377 2.126 1.00 79.50 108 ASN A CA 1
ATOM 848 C C . ASN A 1 108 ? 1.291 -1.565 1.027 1.00 79.50 108 ASN A C 1
ATOM 850 O O . ASN A 1 108 ? 1.709 -0.440 0.750 1.00 79.50 108 ASN A O 1
ATOM 854 N N . LEU A 1 109 ? 0.196 -2.088 0.469 1.00 81.94 109 LEU A N 1
ATOM 855 C CA . LEU A 1 109 ? -0.673 -1.351 -0.445 1.00 81.94 109 LEU A CA 1
ATOM 856 C C . LEU A 1 109 ? -1.356 -0.163 0.254 1.00 81.94 109 LEU A C 1
ATOM 858 O O . LEU A 1 109 ? -1.292 0.958 -0.241 1.00 81.94 109 LEU A O 1
ATOM 862 N N . ALA A 1 110 ? -1.964 -0.382 1.425 1.00 81.75 110 ALA A N 1
ATOM 863 C CA . ALA A 1 110 ? -2.667 0.659 2.181 1.00 81.75 110 ALA A CA 1
ATOM 864 C C . ALA A 1 110 ? -1.731 1.771 2.688 1.00 81.75 110 ALA A C 1
ATOM 866 O O . ALA A 1 110 ? -2.139 2.927 2.793 1.00 81.75 110 ALA A O 1
ATOM 867 N N . LEU A 1 111 ? -0.472 1.433 2.981 1.00 81.12 111 LEU A N 1
ATOM 868 C CA . LEU A 1 111 ? 0.569 2.393 3.355 1.00 81.12 111 LEU A CA 1
ATOM 869 C C . LEU A 1 111 ? 1.174 3.139 2.157 1.00 81.12 111 LEU A C 1
ATOM 871 O O . LEU A 1 111 ? 1.909 4.101 2.364 1.00 81.12 111 LEU A O 1
ATOM 875 N N . GLY A 1 112 ? 0.880 2.721 0.922 1.00 67.81 112 GLY A N 1
ATOM 876 C CA . GLY A 1 112 ? 1.485 3.296 -0.281 1.00 67.81 112 GLY A CA 1
ATOM 877 C C . GLY A 1 112 ? 2.974 2.964 -0.439 1.00 67.81 112 GLY A C 1
ATOM 878 O O . GLY A 1 112 ? 3.683 3.676 -1.144 1.00 67.81 112 GLY A O 1
ATOM 879 N N . ASN A 1 113 ? 3.456 1.897 0.210 1.00 63.75 113 ASN A N 1
ATOM 880 C CA . ASN A 1 113 ? 4.838 1.415 0.067 1.00 63.75 113 ASN A CA 1
ATOM 881 C C . ASN A 1 113 ? 5.066 0.702 -1.278 1.00 63.75 113 ASN A C 1
ATOM 883 O O . ASN A 1 113 ? 6.200 0.542 -1.725 1.00 63.75 113 ASN A O 1
ATOM 887 N N . ILE A 1 114 ? 3.993 0.234 -1.918 1.00 53.97 114 ILE A N 1
ATOM 888 C CA . ILE A 1 114 ? 4.049 -0.381 -3.244 1.00 53.97 114 ILE A CA 1
ATOM 889 C C . ILE A 1 114 ? 3.605 0.680 -4.247 1.00 53.97 114 ILE A C 1
ATOM 891 O O . ILE A 1 114 ? 2.436 1.064 -4.274 1.00 53.97 114 ILE A O 1
ATOM 895 N N . VAL A 1 115 ? 4.546 1.164 -5.056 1.00 53.97 115 VAL A N 1
ATOM 896 C CA . VAL A 1 115 ? 4.260 2.025 -6.206 1.00 53.97 115 VAL A CA 1
ATOM 897 C C . VAL A 1 115 ? 4.491 1.175 -7.446 1.00 53.97 115 VAL A C 1
ATOM 899 O O . VAL A 1 115 ? 5.627 0.965 -7.862 1.00 53.97 115 VAL A O 1
ATOM 902 N N . GLU A 1 116 ? 3.414 0.644 -8.017 1.00 52.31 116 GLU A N 1
ATOM 903 C CA . GLU A 1 116 ? 3.479 -0.034 -9.312 1.00 52.31 116 GLU A CA 1
ATOM 904 C C . GLU A 1 116 ? 3.746 1.020 -10.401 1.00 52.31 116 GLU A C 1
ATOM 906 O O . GLU A 1 116 ? 2.952 1.945 -10.586 1.00 52.31 116 GLU A O 1
ATOM 911 N N . TYR A 1 117 ? 4.874 0.914 -11.111 1.00 48.06 117 TYR A N 1
ATOM 912 C CA . TYR A 1 117 ? 5.195 1.790 -12.240 1.00 48.06 117 TYR A CA 1
ATOM 913 C C . TYR A 1 117 ? 5.472 0.967 -13.502 1.00 48.06 117 TYR A C 1
ATOM 915 O O . TYR A 1 117 ? 6.368 0.124 -13.540 1.00 48.06 117 TYR A O 1
ATOM 923 N N . ASP A 1 118 ? 4.728 1.245 -14.574 1.00 44.19 118 ASP A N 1
ATOM 924 C CA . ASP A 1 118 ? 4.936 0.621 -15.881 1.00 44.19 118 ASP A CA 1
ATOM 925 C C . ASP A 1 118 ? 6.136 1.276 -16.596 1.00 44.19 118 ASP A C 1
ATOM 927 O O . ASP A 1 118 ? 6.017 2.345 -17.209 1.00 44.19 118 ASP A O 1
ATOM 931 N N . LYS A 1 119 ? 7.309 0.630 -16.575 1.00 44.59 119 LYS A N 1
ATOM 932 C CA . LYS A 1 119 ? 8.486 1.106 -17.317 1.00 44.59 119 LYS A CA 1
ATOM 933 C C . LYS A 1 119 ? 8.485 0.546 -18.740 1.00 44.59 119 LYS A C 1
ATOM 935 O O . LYS A 1 119 ? 8.861 -0.595 -18.988 1.00 44.59 119 LYS A O 1
ATOM 940 N N . ARG A 1 120 ? 8.119 1.376 -19.719 1.00 45.59 120 ARG A N 1
ATOM 941 C CA . ARG A 1 120 ? 8.233 1.015 -21.143 1.00 45.59 120 ARG A CA 1
ATOM 942 C C . ARG A 1 120 ? 9.681 1.152 -21.615 1.00 45.59 120 ARG A C 1
ATOM 944 O O . ARG A 1 120 ? 10.167 2.269 -21.798 1.00 45.59 120 ARG A O 1
ATOM 951 N N . VAL A 1 121 ? 10.368 0.035 -21.847 1.00 52.34 121 VAL A N 1
ATOM 952 C CA . VAL A 1 121 ? 11.717 0.034 -22.433 1.00 52.34 121 VAL A CA 1
ATOM 953 C C . VAL A 1 121 ? 11.608 -0.150 -23.944 1.00 52.34 121 VAL A C 1
ATOM 955 O O . VAL A 1 121 ? 11.694 -1.256 -24.464 1.00 52.34 121 VAL A O 1
ATOM 958 N N . SER A 1 122 ? 11.437 0.958 -24.669 1.00 50.72 122 SER A N 1
ATOM 959 C CA . SER A 1 122 ? 11.504 0.943 -26.132 1.00 50.72 122 SER A CA 1
ATOM 960 C C . SER A 1 122 ? 12.931 1.161 -26.614 1.00 50.72 122 SER A C 1
ATOM 962 O O . SER A 1 122 ? 13.506 2.235 -26.405 1.00 50.72 122 SER A O 1
ATOM 964 N N . SER A 1 123 ? 13.491 0.188 -27.329 1.00 54.59 123 SER A N 1
ATOM 965 C CA . SER A 1 123 ? 14.688 0.436 -28.136 1.00 54.59 123 SER A CA 1
ATOM 966 C C . SER A 1 123 ? 14.336 1.441 -29.240 1.00 54.59 123 SER A C 1
ATOM 968 O O . SER A 1 123 ? 13.396 1.219 -29.999 1.00 54.59 123 SER A O 1
ATOM 970 N N . ARG A 1 124 ? 15.067 2.560 -29.335 1.00 60.22 124 ARG A N 1
ATOM 971 C CA . ARG A 1 124 ? 14.796 3.644 -30.307 1.00 60.22 124 ARG A CA 1
ATOM 972 C C . ARG A 1 124 ? 15.439 3.426 -31.686 1.00 60.22 124 ARG A C 1
ATOM 974 O O . ARG A 1 124 ? 15.437 4.338 -32.508 1.00 60.22 124 ARG A O 1
ATOM 981 N N . LEU A 1 125 ? 16.027 2.255 -31.942 1.00 65.31 125 LEU A N 1
ATOM 982 C CA . LEU A 1 125 ? 16.765 2.002 -33.178 1.00 65.31 125 LEU A CA 1
ATOM 983 C C . LEU A 1 125 ? 15.804 1.580 -34.300 1.00 65.31 125 LEU A C 1
ATOM 985 O O . LEU A 1 125 ? 15.229 0.492 -34.269 1.00 65.31 125 LEU A O 1
ATOM 989 N N . SER A 1 126 ? 15.633 2.451 -35.293 1.00 75.19 126 SER A N 1
ATOM 990 C CA . SER A 1 126 ? 14.829 2.174 -36.487 1.00 75.19 126 SER A CA 1
ATOM 991 C C . SER A 1 126 ? 15.539 1.178 -37.410 1.00 75.19 126 SER A C 1
ATOM 993 O O . SER A 1 126 ? 16.772 1.137 -37.476 1.00 75.19 126 SER A O 1
ATOM 995 N N . TRP A 1 127 ? 14.773 0.415 -38.192 1.00 77.69 127 TRP A N 1
ATOM 996 C CA . TRP A 1 127 ? 15.329 -0.430 -39.257 1.00 77.69 127 TRP A CA 1
ATOM 997 C C . TRP A 1 127 ? 16.233 0.366 -40.214 1.00 77.69 127 TRP A C 1
ATOM 999 O O . TRP A 1 127 ? 17.307 -0.092 -40.599 1.00 77.69 127 TRP A O 1
ATOM 1009 N N . LEU A 1 128 ? 15.861 1.616 -40.506 1.00 81.31 128 LEU A N 1
ATOM 1010 C CA . LEU A 1 128 ? 16.628 2.503 -41.384 1.00 81.31 128 LEU A CA 1
ATOM 1011 C C . LEU A 1 128 ? 18.019 2.832 -40.841 1.00 81.31 128 LEU A C 1
ATOM 1013 O O . LEU A 1 128 ? 18.971 2.915 -41.612 1.00 81.31 128 LEU A O 1
ATOM 1017 N N . THR A 1 129 ? 18.161 2.980 -39.522 1.00 83.31 129 THR A N 1
ATOM 1018 C CA . THR A 1 129 ? 19.470 3.237 -38.910 1.00 83.31 129 THR A CA 1
ATOM 1019 C C . THR A 1 129 ? 20.397 2.029 -39.006 1.00 83.31 129 THR A C 1
ATOM 1021 O O . THR A 1 129 ? 21.596 2.211 -39.182 1.00 83.31 129 THR A O 1
ATOM 1024 N N . VAL A 1 130 ? 19.874 0.800 -38.977 1.00 84.69 130 VAL A N 1
ATOM 1025 C CA . VAL A 1 130 ? 20.713 -0.395 -39.183 1.00 84.69 130 VAL A CA 1
ATOM 1026 C C . VAL A 1 130 ? 21.117 -0.557 -40.638 1.00 84.69 130 VAL A C 1
ATOM 1028 O O . VAL A 1 130 ? 22.286 -0.829 -40.903 1.00 84.69 130 VAL A O 1
ATOM 1031 N N . VAL A 1 131 ? 20.202 -0.315 -41.580 1.00 86.75 131 VAL A N 1
ATOM 1032 C CA . VAL A 1 131 ? 20.552 -0.300 -43.008 1.00 86.75 131 VAL A CA 1
ATOM 1033 C C . VAL A 1 131 ? 21.607 0.778 -43.289 1.00 86.75 131 VAL A C 1
ATOM 1035 O O . VAL A 1 131 ? 22.588 0.498 -43.972 1.00 86.75 131 VAL A O 1
ATOM 1038 N N . PHE A 1 132 ? 21.482 1.969 -42.690 1.00 89.44 132 PHE A N 1
ATOM 1039 C CA . PHE A 1 132 ? 22.497 3.024 -42.790 1.00 89.44 132 PHE A CA 1
ATOM 1040 C C . PHE A 1 132 ? 23.872 2.581 -42.284 1.00 89.44 132 PHE A C 1
ATOM 1042 O O . PHE A 1 132 ? 24.875 2.814 -42.959 1.00 89.44 132 PHE A O 1
ATOM 1049 N N . ILE A 1 133 ? 23.930 1.928 -41.118 1.00 89.50 133 ILE A N 1
ATOM 1050 C CA . ILE A 1 133 ? 25.187 1.418 -40.555 1.00 89.50 133 ILE A CA 1
ATOM 1051 C C . ILE A 1 133 ? 25.807 0.380 -41.497 1.00 89.50 133 ILE A C 1
ATOM 1053 O O . ILE A 1 133 ? 27.002 0.450 -41.775 1.00 89.50 133 ILE A O 1
ATOM 1057 N N . LEU A 1 134 ? 25.007 -0.544 -42.035 1.00 91.94 134 LEU A N 1
ATOM 1058 C CA . LEU A 1 134 ? 25.494 -1.586 -42.942 1.00 91.94 134 LEU A CA 1
ATOM 1059 C C . LEU A 1 134 ? 26.040 -1.000 -44.253 1.00 91.94 134 LEU A C 1
ATOM 1061 O O . LEU A 1 134 ? 27.128 -1.379 -44.682 1.00 91.94 134 LEU A O 1
ATOM 1065 N N . LEU A 1 135 ? 25.339 -0.030 -44.847 1.00 91.12 135 LEU A N 1
ATOM 1066 C CA . LEU A 1 135 ? 25.824 0.696 -46.026 1.00 91.12 135 LEU A CA 1
ATOM 1067 C C . LEU A 1 135 ? 27.095 1.497 -45.723 1.00 91.12 135 LEU A C 1
ATOM 1069 O O . LEU A 1 135 ? 28.001 1.553 -46.550 1.00 91.12 135 LEU A O 1
ATOM 1073 N N . SER A 1 136 ? 27.195 2.092 -44.532 1.00 90.94 136 SER A N 1
ATOM 1074 C CA . SER A 1 136 ? 28.397 2.829 -44.120 1.00 90.94 136 SER A CA 1
ATOM 1075 C C . SER A 1 136 ? 29.609 1.904 -44.010 1.00 90.94 136 SER A C 1
ATOM 1077 O O . SER A 1 136 ? 30.695 2.256 -44.464 1.00 90.94 136 SER A O 1
ATOM 1079 N N . LEU A 1 137 ? 29.427 0.692 -43.477 1.00 93.19 137 LEU A N 1
ATOM 1080 C CA . LEU A 1 137 ? 30.487 -0.318 -43.436 1.00 93.19 137 LEU A CA 1
ATOM 1081 C C . LEU A 1 137 ? 30.900 -0.774 -44.842 1.00 93.19 137 LEU A C 1
ATOM 1083 O O . LEU A 1 137 ? 32.095 -0.900 -45.112 1.00 93.19 137 LEU A O 1
ATOM 1087 N N . LEU A 1 138 ? 29.933 -0.973 -45.744 1.00 90.38 138 LEU A N 1
ATOM 1088 C CA . LEU A 1 138 ? 30.200 -1.321 -47.143 1.00 90.38 138 LEU A CA 1
ATOM 1089 C C . LEU A 1 138 ? 30.996 -0.218 -47.861 1.00 90.38 138 LEU A C 1
ATOM 1091 O O . LEU A 1 138 ? 31.981 -0.506 -48.535 1.00 90.38 138 LEU A O 1
ATOM 1095 N N . SER A 1 139 ? 30.618 1.046 -47.663 1.00 91.75 139 SER A N 1
ATOM 1096 C CA . SER A 1 139 ? 31.311 2.210 -48.231 1.00 91.75 139 SER A CA 1
ATOM 1097 C C . SER A 1 139 ? 32.790 2.254 -47.830 1.00 91.75 139 SER A C 1
ATOM 1099 O O . SER A 1 139 ? 33.664 2.417 -48.684 1.00 91.75 139 SER A O 1
ATOM 1101 N N . VAL A 1 140 ? 33.099 2.006 -46.552 1.00 92.00 140 VAL A N 1
ATOM 1102 C CA . VAL A 1 140 ? 34.486 1.984 -46.055 1.00 92.00 140 VAL A CA 1
ATOM 1103 C C . VAL A 1 140 ? 35.322 0.887 -46.724 1.00 92.00 140 VAL A C 1
ATOM 1105 O O . VAL A 1 140 ? 36.499 1.108 -47.011 1.00 92.00 140 VAL A O 1
ATOM 1108 N N . GLN A 1 141 ? 34.737 -0.281 -47.004 1.00 90.00 141 GLN A N 1
ATOM 1109 C CA . GLN A 1 141 ? 35.436 -1.362 -47.710 1.00 90.00 141 GLN A CA 1
ATOM 1110 C C . GLN A 1 141 ? 35.733 -0.991 -49.171 1.00 90.00 141 GLN A C 1
ATOM 1112 O O . GLN A 1 141 ? 36.813 -1.305 -49.673 1.00 90.00 141 GLN A O 1
ATOM 1117 N N . MET A 1 142 ? 34.815 -0.274 -49.824 1.00 87.44 142 MET A N 1
ATOM 1118 C CA . MET A 1 142 ? 34.935 0.120 -51.233 1.00 87.44 142 MET A CA 1
ATOM 1119 C C . MET A 1 142 ? 35.860 1.320 -51.4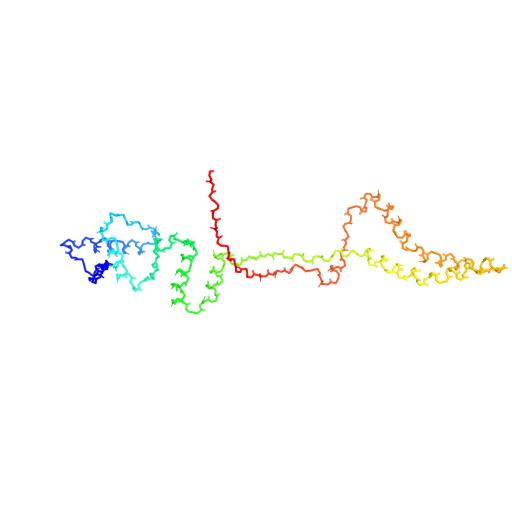67 1.00 87.44 142 MET A C 1
ATOM 1121 O O . MET A 1 142 ? 36.361 1.497 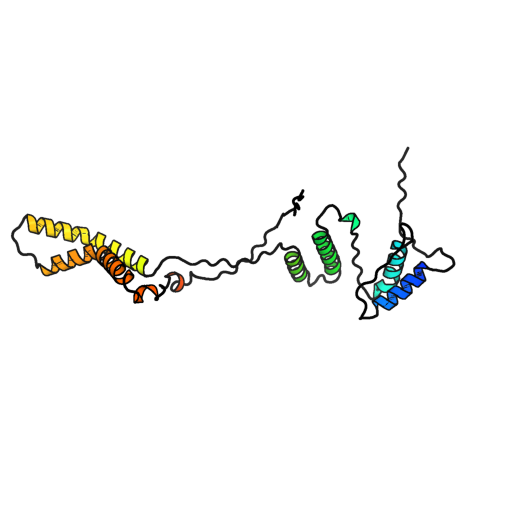-52.574 1.00 87.44 142 MET A O 1
ATOM 1125 N N . LEU A 1 143 ? 36.167 2.106 -50.428 1.00 87.44 143 LEU A N 1
ATOM 1126 C CA . LEU A 1 143 ? 37.058 3.269 -50.525 1.00 87.44 143 LEU A CA 1
ATOM 1127 C C . LEU A 1 143 ? 38.429 2.925 -51.131 1.00 87.44 143 LEU A C 1
ATOM 1129 O O .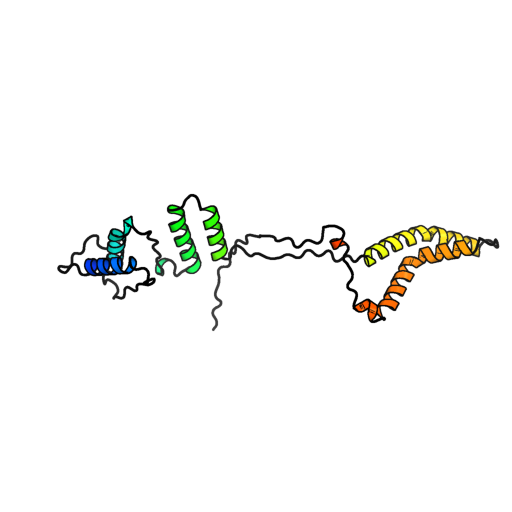 LEU A 1 143 ? 38.974 3.707 -51.906 1.00 87.44 143 LEU A O 1
ATOM 1133 N N . ARG A 1 144 ? 38.994 1.761 -50.784 1.00 86.69 144 ARG A N 1
ATOM 1134 C CA . ARG A 1 144 ? 40.310 1.345 -51.293 1.00 86.69 144 ARG A CA 1
ATOM 1135 C C . ARG A 1 144 ? 40.293 1.126 -52.806 1.00 86.69 144 ARG A C 1
ATOM 1137 O O . ARG A 1 144 ? 41.212 1.594 -53.464 1.00 86.69 144 ARG A O 1
ATOM 1144 N N . TYR A 1 145 ? 39.251 0.475 -53.319 1.00 85.75 145 TYR A N 1
ATOM 1145 C CA . TYR A 1 145 ? 39.084 0.175 -54.743 1.00 85.75 145 TYR A CA 1
ATOM 1146 C C . TYR A 1 145 ? 38.878 1.451 -55.567 1.00 85.75 145 TYR A C 1
ATOM 1148 O O . TYR A 1 145 ? 39.599 1.701 -56.529 1.00 85.75 145 TYR A O 1
ATOM 1156 N N . VAL A 1 146 ? 38.028 2.362 -55.080 1.00 85.19 146 VAL A N 1
ATOM 1157 C CA . VAL A 1 146 ? 37.812 3.663 -55.732 1.00 85.19 146 VAL A CA 1
ATOM 1158 C C . VAL A 1 146 ? 39.104 4.489 -55.801 1.00 85.19 146 VAL A C 1
ATOM 1160 O O . VAL A 1 146 ? 39.389 5.107 -56.824 1.00 85.19 146 VAL A O 1
ATOM 1163 N N . LEU A 1 147 ? 39.915 4.504 -54.735 1.00 84.88 147 LEU A N 1
ATOM 1164 C CA . LEU A 1 147 ? 41.194 5.225 -54.732 1.00 84.88 147 LEU A CA 1
ATOM 1165 C C . LEU A 1 147 ? 42.221 4.606 -55.690 1.00 84.88 147 LEU A C 1
ATOM 1167 O O . LEU A 1 147 ? 42.955 5.349 -56.347 1.00 84.88 147 LEU A O 1
ATOM 1171 N N . THR A 1 148 ? 42.286 3.273 -55.780 1.00 83.31 148 THR A N 1
ATOM 1172 C CA . THR A 1 148 ? 43.196 2.596 -56.715 1.00 83.31 148 THR A CA 1
ATOM 1173 C C . THR A 1 148 ? 42.804 2.849 -58.163 1.00 83.31 148 THR A C 1
ATOM 1175 O O . THR A 1 148 ? 43.679 3.180 -58.965 1.00 83.31 148 THR A O 1
ATOM 1178 N N . ASP A 1 149 ? 41.513 2.792 -58.476 1.00 80.62 149 ASP A N 1
ATOM 1179 C CA . ASP A 1 149 ? 41.000 2.995 -59.831 1.00 80.62 149 ASP A CA 1
ATOM 1180 C C . ASP A 1 149 ? 41.121 4.457 -60.276 1.00 80.62 149 ASP A C 1
ATOM 1182 O O . ASP A 1 149 ? 41.514 4.728 -61.411 1.00 80.62 149 ASP A O 1
ATOM 1186 N N . LEU A 1 150 ? 40.895 5.418 -59.370 1.00 81.38 150 LEU A N 1
ATOM 1187 C CA . LEU A 1 150 ? 41.161 6.837 -59.633 1.00 81.38 150 LEU A CA 1
ATOM 1188 C C . LEU A 1 150 ? 42.640 7.079 -59.948 1.00 81.38 150 LEU A C 1
ATOM 1190 O O . LEU A 1 150 ? 42.962 7.746 -60.931 1.00 81.38 150 LEU A O 1
ATOM 1194 N N . ASN A 1 151 ? 43.554 6.531 -59.144 1.00 82.19 151 ASN A N 1
ATOM 1195 C CA . ASN A 1 151 ? 44.989 6.710 -59.364 1.00 82.19 151 ASN A CA 1
ATOM 1196 C C . ASN A 1 151 ? 45.452 6.092 -60.696 1.00 82.19 151 ASN A C 1
ATOM 1198 O O . ASN A 1 151 ? 46.277 6.677 -61.401 1.00 82.19 151 ASN A O 1
ATOM 1202 N N . GLN A 1 152 ? 44.897 4.934 -61.064 1.00 75.31 152 GLN A N 1
ATOM 1203 C CA . GLN A 1 152 ? 45.164 4.293 -62.352 1.00 75.31 152 GLN A CA 1
ATOM 1204 C C . GLN A 1 152 ? 44.602 5.103 -63.523 1.00 75.31 152 GLN A C 1
ATOM 1206 O O . GLN A 1 152 ? 45.329 5.306 -64.491 1.00 75.31 152 GLN A O 1
ATOM 1211 N N . TYR A 1 153 ? 43.387 5.646 -63.405 1.00 73.75 153 TYR A N 1
ATOM 1212 C CA . TYR A 1 153 ? 42.790 6.534 -64.409 1.00 73.75 153 TYR A CA 1
ATOM 1213 C C . TYR A 1 153 ? 43.622 7.806 -64.648 1.00 73.75 153 TYR A C 1
ATOM 1215 O O . TYR A 1 153 ? 43.765 8.252 -65.786 1.00 73.75 153 TYR A O 1
ATOM 1223 N N . PHE A 1 154 ? 44.206 8.385 -63.591 1.00 73.06 154 PHE A N 1
ATOM 1224 C CA . PHE A 1 154 ? 45.075 9.561 -63.712 1.00 73.06 154 PHE A CA 1
ATOM 1225 C C . PHE A 1 154 ? 46.478 9.238 -64.248 1.00 73.06 154 PHE A C 1
ATOM 1227 O O . PHE A 1 154 ? 47.073 10.082 -64.918 1.00 73.06 154 PHE A O 1
ATOM 1234 N N . THR A 1 155 ? 47.014 8.046 -63.961 1.00 72.19 155 THR A N 1
ATOM 1235 C CA . THR A 1 155 ? 48.413 7.695 -64.276 1.00 72.19 155 THR A CA 1
ATOM 1236 C C . THR A 1 155 ? 48.564 6.964 -65.614 1.00 72.19 155 THR A C 1
ATOM 1238 O O . THR A 1 155 ? 49.510 7.238 -66.351 1.00 72.19 155 THR A O 1
ATOM 1241 N N . ASN A 1 156 ? 47.643 6.062 -65.964 1.00 60.66 156 ASN A N 1
ATOM 1242 C CA . ASN A 1 156 ? 47.749 5.191 -67.135 1.00 60.66 156 ASN A CA 1
ATOM 1243 C C . ASN A 1 156 ? 46.528 5.350 -68.053 1.00 60.66 156 ASN A C 1
ATOM 1245 O O . ASN A 1 156 ? 45.389 5.148 -67.645 1.00 60.66 156 ASN A O 1
ATOM 1249 N N . LYS A 1 157 ? 46.768 5.653 -69.334 1.00 58.28 157 LYS A N 1
ATOM 1250 C CA . LYS A 1 157 ? 45.745 5.665 -70.396 1.00 58.28 157 LYS A CA 1
ATOM 1251 C C . LYS A 1 157 ? 45.348 4.242 -70.824 1.00 58.28 157 LYS A C 1
ATOM 1253 O O . LYS A 1 157 ? 45.418 3.926 -72.008 1.00 58.28 157 LYS A O 1
ATOM 1258 N N . GLU A 1 158 ? 44.944 3.383 -69.895 1.00 60.00 158 GLU A N 1
ATOM 1259 C CA . GLU A 1 158 ? 44.291 2.118 -70.243 1.00 60.00 158 GLU A CA 1
ATOM 1260 C C . GLU A 1 158 ? 42.839 2.128 -69.778 1.00 60.00 158 GLU A C 1
ATOM 1262 O O . GLU A 1 158 ? 42.514 2.501 -68.650 1.00 60.00 158 GLU A O 1
ATOM 1267 N N . SER A 1 159 ? 41.945 1.756 -70.693 1.00 57.12 159 SER A N 1
ATOM 1268 C CA . SER A 1 159 ? 40.510 1.709 -70.456 1.00 57.12 159 SER A CA 1
ATOM 1269 C C . SER A 1 159 ? 40.172 0.522 -69.559 1.00 57.12 159 SER A C 1
ATOM 1271 O O . SER A 1 159 ? 39.895 -0.577 -70.045 1.00 57.12 159 SER A O 1
ATOM 1273 N N . LEU A 1 160 ? 40.160 0.754 -68.247 1.00 59.50 160 LEU A N 1
ATOM 1274 C CA . LEU A 1 160 ? 39.426 -0.100 -67.320 1.00 59.50 160 LEU A CA 1
ATOM 1275 C C . LEU A 1 160 ? 37.966 -0.212 -67.789 1.00 59.50 160 LEU A C 1
ATOM 1277 O O . LEU A 1 160 ? 37.409 0.719 -68.377 1.00 59.50 160 LEU A O 1
ATOM 1281 N N . LEU A 1 161 ? 37.352 -1.372 -67.546 1.00 67.50 161 LEU A N 1
ATOM 1282 C CA . LEU A 1 161 ? 35.942 -1.647 -67.818 1.00 67.50 161 LEU A CA 1
ATOM 1283 C C . LEU A 1 161 ? 35.075 -0.606 -67.092 1.00 67.50 161 LEU A C 1
ATOM 1285 O O . LEU A 1 161 ? 34.715 -0.802 -65.936 1.00 67.50 161 LEU A O 1
ATOM 1289 N N . GLY A 1 162 ? 34.741 0.502 -67.761 1.00 70.75 162 GLY A N 1
ATOM 1290 C CA . GLY A 1 162 ? 34.172 1.690 -67.113 1.00 70.75 162 GLY A CA 1
ATOM 1291 C C . GLY A 1 162 ? 32.911 1.423 -66.287 1.00 70.75 162 GLY A C 1
ATOM 1292 O O . GLY A 1 162 ? 32.649 2.129 -65.323 1.00 70.75 162 GLY A O 1
ATOM 1293 N N . TRP A 1 163 ? 32.163 0.362 -66.602 1.00 76.38 163 TRP A N 1
ATOM 1294 C CA . TRP A 1 163 ? 31.001 -0.066 -65.827 1.00 76.38 163 TRP A CA 1
ATOM 1295 C C . TRP A 1 163 ? 31.341 -0.523 -64.396 1.00 76.38 163 TRP A C 1
ATOM 1297 O O . TRP A 1 163 ? 30.558 -0.241 -63.492 1.00 76.38 163 TRP A O 1
ATOM 1307 N N . LEU A 1 164 ? 32.492 -1.172 -64.168 1.00 80.94 164 LEU A N 1
ATOM 1308 C CA . LEU A 1 164 ? 32.931 -1.600 -62.831 1.00 80.94 164 LEU A CA 1
ATOM 1309 C C . LEU A 1 164 ? 33.230 -0.389 -61.949 1.00 80.94 164 LEU A C 1
ATOM 1311 O O . LEU A 1 164 ? 32.723 -0.307 -60.834 1.00 80.94 164 LEU A O 1
ATOM 1315 N N . PHE A 1 165 ? 33.927 0.605 -62.502 1.00 82.25 165 PHE A N 1
ATOM 1316 C CA . PHE A 1 165 ? 34.206 1.863 -61.814 1.00 82.25 165 PHE A CA 1
ATOM 1317 C C . PHE A 1 165 ? 32.917 2.568 -61.356 1.00 82.25 165 PHE A C 1
ATOM 1319 O O . PHE A 1 165 ? 32.818 3.025 -60.218 1.00 82.25 165 PHE A O 1
ATOM 1326 N N . TYR A 1 166 ? 31.876 2.602 -62.199 1.00 83.12 166 TYR A N 1
ATOM 1327 C CA . TYR A 1 166 ? 30.579 3.169 -61.803 1.00 83.12 166 TYR A CA 1
ATOM 1328 C C . TYR A 1 166 ? 29.902 2.387 -60.669 1.00 83.12 166 TYR A C 1
ATOM 1330 O O . TYR A 1 166 ? 29.281 3.002 -59.799 1.00 83.12 166 TYR A O 1
ATOM 1338 N N . VAL A 1 167 ? 30.020 1.055 -60.649 1.00 86.00 167 VAL A N 1
ATOM 1339 C CA . VAL A 1 167 ? 29.473 0.213 -59.571 1.00 86.00 167 VAL A CA 1
ATOM 1340 C C . VAL A 1 167 ? 30.216 0.458 -58.257 1.00 86.00 167 VAL A C 1
ATOM 1342 O O . VAL A 1 167 ? 29.575 0.593 -57.214 1.00 86.00 167 VAL A O 1
ATOM 1345 N N . GLU A 1 168 ? 31.540 0.583 -58.297 1.00 85.44 168 GLU A N 1
ATOM 1346 C CA . GLU A 1 168 ? 32.362 0.861 -57.114 1.00 85.44 168 GLU A CA 1
ATOM 1347 C C . GLU A 1 168 ? 32.079 2.244 -56.525 1.00 85.44 168 GLU A C 1
ATOM 1349 O O . GLU A 1 168 ? 31.873 2.381 -55.316 1.00 85.44 168 GLU A O 1
ATOM 1354 N N . VAL A 1 169 ? 31.968 3.264 -57.380 1.00 87.25 169 VAL A N 1
ATOM 1355 C CA . VAL A 1 169 ? 31.590 4.621 -56.966 1.00 87.25 169 VAL A CA 1
ATOM 1356 C C . VAL A 1 169 ? 30.168 4.648 -56.394 1.00 87.25 169 VAL A C 1
ATOM 1358 O O . VAL A 1 169 ? 29.928 5.294 -55.371 1.00 87.25 169 VAL A O 1
ATOM 1361 N N . ALA A 1 170 ? 29.222 3.915 -56.990 1.00 87.75 170 ALA A N 1
ATOM 1362 C CA . ALA A 1 170 ? 27.858 3.807 -56.470 1.00 87.75 170 ALA A CA 1
ATOM 1363 C C . ALA A 1 170 ? 27.806 3.086 -55.111 1.00 87.75 170 ALA A C 1
ATOM 1365 O O . ALA A 1 170 ? 27.085 3.519 -54.209 1.00 87.75 170 ALA A O 1
ATOM 1366 N N . ALA A 1 171 ? 28.594 2.021 -54.932 1.00 88.88 171 ALA A N 1
ATOM 1367 C CA . ALA A 1 171 ? 28.700 1.300 -53.665 1.00 88.88 171 ALA A CA 1
ATOM 1368 C C . ALA A 1 171 ? 29.348 2.168 -52.571 1.00 88.88 171 ALA A C 1
ATOM 1370 O O . ALA A 1 171 ? 28.863 2.193 -51.435 1.00 88.88 171 ALA A O 1
ATOM 1371 N N . PHE A 1 172 ? 30.377 2.944 -52.920 1.00 91.88 172 PHE A N 1
ATOM 1372 C CA . PHE A 1 172 ? 31.010 3.913 -52.025 1.00 91.88 172 PHE A CA 1
ATOM 1373 C C . PHE A 1 172 ? 30.046 5.031 -51.596 1.00 91.88 172 PHE A C 1
ATOM 1375 O O . PHE A 1 172 ? 29.965 5.357 -50.411 1.00 91.88 172 PHE A O 1
ATOM 1382 N N . LEU A 1 173 ? 29.259 5.579 -52.526 1.00 91.81 173 LEU A N 1
ATOM 1383 C CA . LEU A 1 173 ? 28.283 6.642 -52.249 1.00 91.81 173 LEU A CA 1
ATOM 1384 C C . LEU A 1 173 ? 26.947 6.134 -51.689 1.00 91.81 173 LEU A C 1
ATOM 1386 O O . LEU A 1 173 ? 26.062 6.939 -51.390 1.00 91.81 173 LEU A O 1
ATOM 1390 N N . SER A 1 174 ? 26.789 4.825 -51.497 1.00 91.00 174 SER A N 1
ATOM 1391 C CA . SER A 1 174 ? 25.531 4.218 -51.054 1.00 91.00 174 SER A CA 1
ATOM 1392 C C . SER A 1 174 ? 24.924 4.818 -49.769 1.00 91.00 174 SER A C 1
ATOM 1394 O O . SER A 1 174 ? 23.704 5.024 -49.760 1.00 91.00 174 SER A O 1
ATOM 1396 N N . PRO A 1 175 ? 25.685 5.212 -48.718 1.00 90.56 175 PRO A N 1
ATOM 1397 C CA . PRO A 1 175 ? 25.094 5.857 -47.542 1.00 90.56 175 PRO A CA 1
ATOM 1398 C C . PRO A 1 175 ? 24.535 7.247 -47.868 1.00 90.56 175 PRO A C 1
ATOM 1400 O O . PRO A 1 175 ? 23.469 7.619 -47.377 1.00 90.56 175 PRO A O 1
ATOM 1403 N N . ALA A 1 176 ? 25.226 8.004 -48.726 1.00 90.69 176 ALA A N 1
ATOM 1404 C CA . ALA A 1 176 ? 24.807 9.336 -49.152 1.00 90.69 176 ALA A CA 1
ATOM 1405 C C . ALA A 1 176 ? 23.561 9.273 -50.046 1.00 90.69 176 ALA A C 1
ATOM 1407 O O . ALA A 1 176 ? 22.631 10.056 -49.855 1.00 90.69 176 ALA A O 1
ATOM 1408 N N . ILE A 1 177 ? 23.500 8.295 -50.957 1.00 91.44 177 ILE A N 1
ATOM 1409 C CA . ILE A 1 177 ? 22.323 8.031 -51.796 1.00 91.44 177 ILE A CA 1
ATOM 1410 C C . ILE A 1 177 ? 21.114 7.693 -50.920 1.00 91.44 177 ILE A C 1
ATOM 1412 O O . ILE A 1 177 ? 20.023 8.214 -51.151 1.00 91.44 177 ILE A O 1
ATOM 1416 N N . MET A 1 178 ? 21.296 6.873 -49.879 1.00 89.31 178 MET A N 1
ATOM 1417 C CA . MET A 1 178 ? 20.200 6.535 -48.974 1.00 89.31 178 MET A CA 1
ATOM 1418 C C . MET A 1 178 ? 19.693 7.760 -48.199 1.00 89.31 178 MET A C 1
ATOM 1420 O O . MET A 1 178 ? 18.483 7.956 -48.103 1.00 89.31 178 MET A O 1
ATOM 1424 N N . VAL A 1 179 ? 20.586 8.606 -47.674 1.00 87.88 179 VAL A N 1
ATOM 1425 C CA . VAL A 1 179 ? 20.196 9.838 -46.961 1.00 87.88 179 VAL A CA 1
ATOM 1426 C C . VAL A 1 179 ? 19.500 10.827 -47.896 1.00 87.88 179 VAL A C 1
ATOM 1428 O O . VAL A 1 179 ? 18.467 11.381 -47.526 1.00 87.88 179 VAL A O 1
ATOM 1431 N N . ALA A 1 180 ? 20.005 11.007 -49.117 1.00 88.19 180 ALA A N 1
ATOM 1432 C CA . ALA A 1 180 ? 19.374 11.857 -50.124 1.00 88.19 180 ALA A CA 1
ATOM 1433 C C . ALA A 1 180 ? 17.982 11.333 -50.516 1.00 88.19 180 ALA A C 1
ATOM 1435 O O . ALA A 1 180 ? 17.019 12.098 -50.547 1.00 88.19 180 ALA A O 1
ATOM 1436 N N . GLY A 1 181 ? 17.845 10.020 -50.728 1.00 87.19 181 GLY A N 1
ATOM 1437 C CA . GLY A 1 181 ? 16.559 9.377 -50.993 1.00 87.19 181 GLY A CA 1
ATOM 1438 C C . GLY A 1 181 ? 15.572 9.557 -49.840 1.00 87.19 181 GLY A C 1
ATOM 1439 O O . GLY A 1 181 ? 14.413 9.894 -50.068 1.00 87.19 181 GLY A O 1
ATOM 1440 N N . LEU A 1 182 ? 16.032 9.417 -48.593 1.00 84.12 182 LEU A N 1
ATOM 1441 C CA . LEU A 1 182 ? 15.214 9.686 -47.411 1.00 84.12 182 LEU A CA 1
ATOM 1442 C C . LEU A 1 182 ? 14.797 11.157 -47.319 1.00 84.12 182 LEU A C 1
ATOM 1444 O O . LEU A 1 182 ? 13.634 11.415 -47.030 1.00 84.12 182 LEU A O 1
ATOM 1448 N N . ALA A 1 183 ? 15.692 12.105 -47.597 1.00 83.12 183 ALA A N 1
ATOM 1449 C CA . ALA A 1 183 ? 15.370 13.532 -47.599 1.00 83.12 183 ALA A CA 1
ATOM 1450 C C . ALA A 1 183 ? 14.325 13.884 -48.675 1.00 83.12 183 ALA A C 1
ATOM 1452 O O . ALA A 1 183 ? 13.379 14.623 -48.401 1.00 83.12 183 ALA A O 1
ATOM 1453 N N . CYS A 1 184 ? 14.432 13.298 -49.873 1.00 82.69 184 CYS A N 1
ATOM 1454 C CA . CYS A 1 184 ? 13.424 13.449 -50.924 1.00 82.69 184 CYS A CA 1
ATOM 1455 C C . CYS A 1 184 ? 12.075 12.825 -50.530 1.00 82.69 184 CYS A C 1
ATOM 1457 O O . CYS A 1 184 ? 11.031 13.450 -50.716 1.00 82.69 184 CYS A O 1
ATOM 1459 N N . LEU A 1 185 ? 12.083 11.617 -49.957 1.00 79.81 185 LEU A N 1
ATOM 1460 C CA . LEU A 1 185 ? 10.866 10.908 -49.547 1.00 79.81 185 LEU A CA 1
ATOM 1461 C C . LEU A 1 185 ? 10.190 11.546 -48.327 1.00 79.81 185 LEU A C 1
ATOM 1463 O O . LEU A 1 185 ? 8.965 11.541 -48.250 1.00 79.81 185 LEU A O 1
ATOM 1467 N N . GLN A 1 186 ? 10.948 12.138 -47.400 1.00 72.44 186 GLN A N 1
ATOM 1468 C CA . GLN A 1 186 ? 10.409 12.898 -46.263 1.00 72.44 186 GLN A CA 1
ATOM 1469 C C . GLN A 1 186 ? 9.588 14.112 -46.696 1.00 72.44 186 GLN A C 1
ATOM 1471 O O . GLN A 1 186 ? 8.668 14.506 -45.980 1.00 72.44 186 GLN A O 1
ATOM 1476 N N . ASN A 1 187 ? 9.879 14.668 -47.872 1.00 71.25 187 ASN A N 1
ATOM 1477 C CA . ASN A 1 187 ? 9.113 15.768 -48.442 1.00 71.25 187 ASN A CA 1
ATOM 1478 C C . ASN A 1 187 ? 7.761 15.309 -49.033 1.00 71.25 187 ASN A C 1
ATOM 1480 O O . ASN A 1 187 ? 6.901 16.132 -49.334 1.00 71.25 187 ASN A O 1
ATOM 1484 N N . MET A 1 188 ? 7.545 13.996 -49.188 1.00 72.75 188 MET A N 1
ATOM 1485 C CA . MET A 1 188 ? 6.280 13.426 -49.654 1.00 72.75 188 MET A CA 1
ATOM 1486 C C . MET A 1 188 ? 5.367 13.077 -48.470 1.00 72.75 188 MET A C 1
ATOM 1488 O O . MET A 1 188 ? 5.735 12.328 -47.562 1.00 72.75 188 MET A O 1
ATOM 1492 N N . GLU A 1 189 ? 4.117 13.545 -48.511 1.00 59.09 189 GLU A N 1
ATOM 1493 C CA . GLU A 1 189 ? 3.135 13.356 -47.427 1.00 59.09 189 GLU A CA 1
ATOM 1494 C C . GLU A 1 189 ? 2.842 11.882 -47.090 1.00 59.09 189 GLU A C 1
ATOM 1496 O O . GLU A 1 189 ? 2.492 11.554 -45.953 1.00 59.09 189 GLU A O 1
ATOM 1501 N N . TRP A 1 190 ? 3.023 10.981 -48.060 1.00 62.56 190 TRP A N 1
ATOM 1502 C CA . TRP A 1 190 ? 2.836 9.536 -47.902 1.00 62.56 190 TRP A CA 1
ATOM 1503 C C . TRP A 1 190 ? 3.819 8.915 -46.899 1.00 62.56 190 TRP A C 1
ATOM 1505 O O . TRP A 1 190 ? 3.443 8.036 -46.121 1.00 62.56 190 TRP A O 1
ATOM 1515 N N . TYR A 1 191 ? 5.061 9.406 -46.864 1.00 62.31 191 TYR A N 1
ATOM 1516 C CA . TYR A 1 191 ? 6.115 8.875 -46.000 1.00 62.31 191 TYR A CA 1
ATOM 1517 C C . TYR A 1 191 ? 5.912 9.279 -44.531 1.00 62.31 191 TYR A C 1
ATOM 1519 O O . TYR A 1 191 ? 6.214 8.507 -43.625 1.00 62.31 191 TYR A O 1
ATOM 1527 N N . ARG A 1 192 ? 5.295 10.444 -44.284 1.00 58.84 192 ARG A N 1
ATOM 1528 C CA . ARG A 1 192 ? 5.024 10.984 -42.939 1.00 58.84 192 ARG A CA 1
ATOM 1529 C C . ARG A 1 192 ? 3.957 10.202 -42.158 1.00 58.84 192 ARG A C 1
ATOM 1531 O O . ARG A 1 192 ? 3.964 10.233 -40.931 1.00 58.84 192 ARG A O 1
ATOM 1538 N N . LYS A 1 193 ? 3.035 9.508 -42.839 1.00 57.84 193 LYS A N 1
ATOM 1539 C CA . LYS A 1 193 ? 1.963 8.718 -42.193 1.00 57.84 193 LYS A CA 1
ATOM 1540 C C . LYS A 1 193 ? 2.384 7.298 -41.806 1.00 57.84 193 LYS A C 1
ATOM 1542 O O . LYS A 1 193 ? 1.710 6.673 -40.990 1.00 57.84 193 LYS A O 1
ATOM 1547 N N . LYS A 1 194 ? 3.463 6.768 -42.385 1.00 59.72 194 LYS A N 1
ATOM 1548 C CA . LYS A 1 194 ? 3.888 5.382 -42.168 1.00 59.72 194 LYS A CA 1
ATOM 1549 C C . LYS A 1 194 ? 4.892 5.348 -41.015 1.00 59.72 194 LYS A C 1
ATOM 1551 O O . LYS A 1 194 ? 6.070 5.618 -41.204 1.00 59.72 194 LYS A O 1
ATOM 1556 N N . GLY A 1 195 ? 4.408 5.072 -39.805 1.00 57.28 195 GLY A N 1
ATOM 1557 C CA . GLY A 1 195 ? 5.271 4.905 -38.633 1.00 57.28 195 GLY A CA 1
ATOM 1558 C C . GLY A 1 195 ? 6.318 3.812 -38.871 1.00 57.28 195 GLY A C 1
ATOM 1559 O O . GLY A 1 195 ? 5.999 2.755 -39.416 1.00 57.28 195 GLY A O 1
ATOM 1560 N N . TYR A 1 196 ? 7.572 4.071 -38.497 1.00 60.16 196 TYR A N 1
ATOM 1561 C CA . TYR A 1 196 ? 8.646 3.087 -38.642 1.00 60.16 196 TYR A CA 1
ATOM 1562 C C . TYR A 1 196 ? 8.561 2.031 -37.546 1.00 60.16 196 TYR A C 1
ATOM 1564 O O . TYR A 1 196 ? 8.439 2.361 -36.368 1.00 60.16 196 TYR A O 1
ATOM 1572 N N . SER A 1 197 ? 8.702 0.768 -37.934 1.00 59.03 197 SER A N 1
ATOM 1573 C CA . SER A 1 197 ? 8.919 -0.336 -37.002 1.00 59.03 197 SER A CA 1
ATOM 1574 C C . SER A 1 197 ? 10.305 -0.221 -36.360 1.00 59.03 197 SER A C 1
ATOM 1576 O O . SER A 1 197 ? 11.312 -0.046 -37.062 1.00 59.03 197 SER A O 1
ATOM 1578 N N . SER A 1 198 ? 10.366 -0.336 -35.032 1.00 63.34 198 SER A N 1
ATOM 1579 C CA . SER A 1 198 ? 11.635 -0.413 -34.308 1.00 63.34 198 SER A CA 1
ATOM 1580 C C . SER A 1 198 ? 12.212 -1.821 -34.418 1.00 63.34 198 SER A C 1
ATOM 1582 O O . SER A 1 198 ? 11.493 -2.816 -34.387 1.00 63.34 198 SER A O 1
ATOM 1584 N N . ILE A 1 199 ? 13.535 -1.928 -34.492 1.00 60.66 199 ILE A N 1
ATOM 1585 C CA . ILE A 1 199 ? 14.240 -3.221 -34.479 1.00 60.66 199 ILE A CA 1
ATOM 1586 C C . ILE A 1 199 ? 14.024 -3.966 -33.161 1.00 60.66 199 ILE A C 1
ATOM 1588 O O . ILE A 1 199 ? 14.074 -5.197 -33.126 1.00 60.66 199 ILE A O 1
ATOM 1592 N N . GLY A 1 200 ? 13.746 -3.222 -32.088 1.00 57.91 200 GLY A N 1
ATOM 1593 C CA . GLY A 1 200 ? 13.380 -3.796 -30.799 1.00 57.91 200 GLY A CA 1
ATOM 1594 C C . GLY A 1 200 ? 12.068 -4.582 -30.822 1.00 57.91 200 GLY A C 1
ATOM 1595 O O . GLY A 1 200 ? 11.838 -5.347 -29.897 1.00 57.91 200 GLY A O 1
ATOM 1596 N N . ASP A 1 201 ? 11.220 -4.426 -31.842 1.00 60.72 201 ASP A N 1
ATOM 1597 C CA . ASP A 1 201 ? 10.018 -5.257 -31.989 1.00 60.72 201 ASP A CA 1
ATOM 1598 C C . ASP A 1 201 ? 10.344 -6.620 -32.621 1.00 60.72 201 ASP A C 1
ATOM 1600 O O . ASP A 1 201 ? 9.680 -7.613 -32.336 1.00 60.72 201 ASP A O 1
ATOM 1604 N N . LEU A 1 202 ? 11.386 -6.685 -33.462 1.00 61.78 202 LEU A N 1
ATOM 1605 C CA . LEU A 1 202 ? 11.801 -7.908 -34.160 1.00 61.78 202 LEU A CA 1
ATOM 1606 C C . LEU A 1 202 ? 12.686 -8.800 -33.275 1.00 61.78 202 LEU A C 1
ATOM 1608 O O . LEU A 1 202 ? 12.509 -10.014 -33.209 1.00 61.78 202 LEU A O 1
ATOM 1612 N N . PHE A 1 203 ? 13.640 -8.193 -32.568 1.00 58.25 203 PHE A N 1
ATOM 1613 C CA . PHE A 1 203 ? 14.331 -8.843 -31.459 1.00 58.25 203 PHE A CA 1
ATOM 1614 C C . PHE A 1 203 ? 13.494 -8.590 -30.226 1.00 58.25 203 PHE A C 1
ATOM 1616 O O . PHE A 1 203 ? 13.414 -7.428 -29.884 1.00 58.25 203 PHE A O 1
ATOM 1623 N N . LYS A 1 204 ? 12.928 -9.612 -29.565 1.00 54.44 204 LYS A N 1
ATOM 1624 C CA . LYS A 1 204 ? 12.094 -9.556 -28.335 1.00 54.44 204 LYS A CA 1
ATOM 1625 C C . LYS A 1 204 ? 12.773 -8.834 -27.141 1.00 54.44 204 LYS A C 1
ATOM 1627 O O . LYS A 1 204 ? 13.002 -9.415 -26.087 1.00 54.44 204 LYS A O 1
ATOM 1632 N N . ARG A 1 205 ? 13.162 -7.579 -27.345 1.00 54.72 205 ARG A N 1
ATOM 1633 C CA . ARG A 1 205 ? 13.875 -6.636 -26.476 1.00 54.72 205 ARG A CA 1
ATOM 1634 C C . ARG A 1 205 ? 13.013 -5.402 -26.221 1.00 54.72 205 ARG A C 1
ATOM 1636 O O . ARG A 1 205 ? 13.358 -4.616 -25.348 1.00 54.72 205 ARG A O 1
ATOM 1643 N N . ASN A 1 206 ? 11.941 -5.204 -26.990 1.00 51.78 206 ASN A N 1
ATOM 1644 C CA . ASN A 1 206 ? 10.874 -4.270 -26.670 1.00 51.78 206 ASN A CA 1
ATOM 1645 C C . ASN A 1 206 ? 9.784 -5.053 -25.926 1.00 51.78 206 ASN A C 1
ATOM 1647 O O . ASN A 1 206 ? 8.990 -5.776 -26.528 1.00 51.78 206 ASN A O 1
ATOM 1651 N N . SER A 1 207 ? 9.810 -4.974 -24.600 1.00 49.78 207 SER A N 1
ATOM 1652 C CA . SER A 1 207 ? 8.782 -5.524 -23.721 1.00 49.78 207 SER A CA 1
ATOM 1653 C C . SER A 1 207 ? 8.260 -4.428 -22.798 1.00 49.78 207 SER A C 1
ATOM 1655 O O . SER A 1 207 ? 8.969 -3.496 -22.409 1.00 49.78 207 SER A O 1
ATOM 1657 N N . THR A 1 208 ? 6.974 -4.511 -22.474 1.00 50.47 208 THR A N 1
ATOM 1658 C CA . THR A 1 208 ? 6.405 -3.790 -21.339 1.00 50.47 208 THR A CA 1
ATOM 1659 C C . THR A 1 208 ? 6.678 -4.630 -20.104 1.00 50.47 208 THR A C 1
ATOM 1661 O O . THR A 1 208 ? 5.891 -5.518 -19.774 1.00 50.47 208 THR A O 1
ATOM 1664 N N . ASP A 1 209 ? 7.817 -4.391 -19.465 1.00 46.44 209 ASP A N 1
ATOM 1665 C CA . ASP A 1 209 ? 8.128 -5.058 -18.210 1.00 46.44 209 ASP A CA 1
ATOM 1666 C C . ASP A 1 209 ? 7.388 -4.328 -17.087 1.00 46.44 209 ASP A C 1
ATOM 1668 O O . ASP A 1 209 ? 7.589 -3.132 -16.851 1.00 46.44 209 ASP A O 1
ATOM 1672 N N . ARG A 1 210 ? 6.493 -5.051 -16.412 1.00 47.19 210 ARG A N 1
ATOM 1673 C CA . ARG A 1 210 ? 5.932 -4.612 -15.135 1.00 47.19 210 ARG A CA 1
ATOM 1674 C C . ARG A 1 210 ? 6.969 -4.888 -14.066 1.00 47.19 210 ARG A C 1
ATOM 1676 O O . ARG A 1 210 ? 7.283 -6.044 -13.799 1.00 47.19 210 ARG A O 1
ATOM 1683 N N . ILE A 1 211 ? 7.525 -3.822 -13.508 1.00 53.16 211 ILE A N 1
ATOM 1684 C CA . ILE A 1 211 ? 8.500 -3.909 -12.429 1.00 53.16 211 ILE A CA 1
ATOM 1685 C C . ILE A 1 211 ? 7.776 -3.479 -11.158 1.00 53.16 211 ILE A C 1
ATOM 1687 O O . ILE A 1 211 ? 7.337 -2.337 -11.033 1.00 53.16 211 ILE A O 1
ATOM 1691 N N . GLU A 1 212 ? 7.622 -4.417 -10.232 1.00 46.66 212 GLU A N 1
ATOM 1692 C CA . GLU A 1 212 ? 7.123 -4.144 -8.889 1.00 46.66 212 GLU A CA 1
ATOM 1693 C C . GLU A 1 212 ? 8.320 -3.732 -8.025 1.00 46.66 212 GLU A C 1
ATOM 1695 O O . GLU A 1 212 ? 9.142 -4.568 -7.649 1.00 46.66 212 GLU A O 1
ATOM 1700 N N . GLU A 1 213 ? 8.460 -2.437 -7.738 1.00 47.00 213 GLU A N 1
ATOM 1701 C CA . GLU A 1 213 ? 9.470 -1.943 -6.799 1.00 47.00 213 GLU A CA 1
ATOM 1702 C C . GLU A 1 213 ? 8.800 -1.555 -5.478 1.00 47.00 213 GLU A C 1
ATOM 1704 O O . GLU A 1 213 ? 7.898 -0.715 -5.423 1.00 47.00 213 GLU A O 1
ATOM 1709 N N . THR A 1 214 ? 9.253 -2.163 -4.382 1.00 47.41 214 THR A N 1
ATOM 1710 C CA . THR A 1 214 ? 8.878 -1.748 -3.030 1.00 47.41 214 THR A CA 1
ATOM 1711 C C . THR A 1 214 ? 9.718 -0.537 -2.645 1.00 47.41 214 THR A C 1
ATOM 1713 O O . THR A 1 214 ? 10.874 -0.675 -2.238 1.00 47.41 214 THR A O 1
ATOM 1716 N N . TRP A 1 215 ? 9.149 0.658 -2.758 1.00 46.97 215 TRP A N 1
ATOM 1717 C CA . TRP A 1 215 ? 9.775 1.852 -2.211 1.00 46.97 215 TRP A CA 1
ATOM 1718 C C . TRP A 1 215 ? 9.434 1.905 -0.723 1.00 46.97 215 TRP A C 1
ATOM 1720 O O . TRP A 1 215 ? 8.280 2.089 -0.343 1.00 46.97 215 TRP A O 1
ATOM 1730 N N . LEU A 1 216 ? 10.435 1.754 0.148 1.00 44.66 216 LEU A N 1
ATOM 1731 C CA . LEU A 1 216 ? 10.293 2.154 1.548 1.00 44.66 216 LEU A CA 1
ATOM 1732 C C . LEU A 1 216 ? 10.156 3.677 1.558 1.00 44.66 216 LEU A C 1
ATOM 1734 O O . LEU A 1 216 ? 11.140 4.410 1.662 1.00 44.66 216 LEU A O 1
ATOM 1738 N N . VAL A 1 217 ? 8.928 4.156 1.363 1.00 45.97 217 VAL A N 1
ATOM 1739 C CA . VAL A 1 217 ? 8.599 5.573 1.384 1.00 45.97 217 VAL A CA 1
ATOM 1740 C C . VAL A 1 217 ? 8.746 6.037 2.827 1.00 45.97 217 VAL A C 1
ATOM 1742 O O . VAL A 1 217 ? 7.806 6.052 3.616 1.00 45.97 217 VAL A O 1
ATOM 1745 N N . ASN A 1 218 ? 9.957 6.458 3.177 1.00 40.03 218 ASN A N 1
ATOM 1746 C CA . ASN A 1 218 ? 10.188 7.327 4.317 1.00 40.03 218 ASN A CA 1
ATOM 1747 C C . ASN A 1 218 ? 9.820 8.766 3.913 1.00 40.03 218 ASN A C 1
ATOM 1749 O O . ASN A 1 218 ? 10.647 9.670 3.958 1.00 40.03 218 ASN A O 1
ATOM 1753 N N . LYS A 1 219 ? 8.591 8.980 3.418 1.00 42.19 219 LYS A N 1
ATOM 1754 C CA . LYS A 1 219 ? 8.013 10.324 3.408 1.00 42.19 219 LYS A CA 1
ATOM 1755 C C . LYS A 1 219 ? 7.341 10.501 4.750 1.00 42.19 219 LYS A C 1
ATOM 1757 O O . LYS A 1 219 ? 6.182 10.138 4.943 1.00 42.19 219 LYS A O 1
ATOM 1762 N N . GLU A 1 220 ? 8.075 11.110 5.666 1.00 38.81 220 GLU A N 1
ATOM 1763 C CA . GLU A 1 220 ? 7.434 12.009 6.606 1.00 38.81 220 GLU A CA 1
ATOM 1764 C C . GLU A 1 220 ? 6.655 13.016 5.758 1.00 38.81 220 GLU A C 1
ATOM 1766 O O . GLU A 1 220 ? 7.222 13.800 4.995 1.00 38.81 220 GLU A O 1
ATOM 1771 N N . VAL A 1 221 ? 5.328 12.905 5.790 1.00 43.53 221 VAL A N 1
ATOM 1772 C CA . VAL A 1 221 ? 4.438 13.906 5.214 1.00 43.53 221 VAL A CA 1
ATOM 1773 C C . VAL A 1 221 ? 4.555 15.117 6.129 1.00 43.53 221 VAL A C 1
ATOM 1775 O O . VAL A 1 221 ? 3.736 15.318 7.020 1.00 43.53 221 VAL A O 1
ATOM 1778 N N . VAL A 1 222 ? 5.624 15.892 5.949 1.00 37.12 222 VAL A N 1
ATOM 1779 C CA . VAL A 1 222 ? 5.695 17.255 6.454 1.00 37.12 222 VAL A CA 1
ATOM 1780 C C . VAL A 1 222 ? 4.679 18.022 5.624 1.00 37.12 222 VAL A C 1
ATOM 1782 O O . VAL A 1 222 ? 4.930 18.415 4.487 1.00 37.12 222 VAL A O 1
ATOM 1785 N N . THR A 1 223 ? 3.472 18.136 6.163 1.00 38.03 223 THR A N 1
ATOM 1786 C CA . THR A 1 223 ? 2.508 19.138 5.731 1.00 38.03 223 THR A CA 1
ATOM 1787 C C . THR A 1 223 ? 3.200 20.489 5.840 1.00 38.03 223 THR A C 1
ATOM 1789 O O . THR A 1 223 ? 3.515 20.931 6.945 1.00 38.03 223 THR A O 1
ATOM 1792 N N . CYS A 1 224 ? 3.490 21.118 4.702 1.00 37.28 224 CYS A N 1
ATOM 1793 C CA . CYS A 1 224 ? 3.888 22.516 4.678 1.00 37.28 224 CYS A CA 1
ATOM 1794 C C . CYS A 1 224 ? 2.791 23.337 5.378 1.00 37.28 224 CYS A C 1
ATOM 1796 O O . CYS A 1 224 ? 1.616 23.158 5.039 1.00 37.28 224 CYS A O 1
ATOM 1798 N N . PRO A 1 225 ? 3.135 24.208 6.339 1.00 42.41 225 PRO A N 1
ATOM 1799 C CA . PRO A 1 225 ? 2.189 25.189 6.831 1.00 42.41 225 PRO A CA 1
ATOM 1800 C C . PRO A 1 225 ? 1.961 26.197 5.701 1.00 42.41 225 PRO A C 1
ATOM 1802 O O . PRO A 1 225 ? 2.908 26.783 5.180 1.00 42.41 225 PRO A O 1
ATOM 1805 N N . HIS A 1 226 ? 0.711 26.331 5.270 1.00 44.00 226 HIS A N 1
ATOM 1806 C CA . HIS A 1 226 ? 0.289 27.515 4.539 1.00 44.00 226 HIS A CA 1
ATOM 1807 C C . HIS A 1 226 ? -0.033 28.587 5.580 1.00 44.00 226 HIS A C 1
ATOM 1809 O O . HIS A 1 226 ? -0.957 28.402 6.375 1.00 44.00 226 HIS A O 1
ATOM 1815 N N . ASP A 1 227 ? 0.794 29.633 5.580 1.00 39.09 227 ASP A N 1
ATOM 1816 C CA . ASP A 1 227 ? 0.481 30.964 6.110 1.00 39.09 227 ASP A CA 1
ATOM 1817 C C . ASP A 1 227 ? -0.686 31.604 5.337 1.00 39.09 227 ASP A C 1
ATOM 1819 O O . ASP A 1 227 ? -0.790 31.359 4.106 1.00 39.09 227 ASP A O 1
#

Sequence (227 aa):
MTLRLQTESPADQDMFRGSSHEKVAENVAQIIRTPDVNIIGLEGELGSGKSTILKFLQKKLKDDFTFINFDAERYHHGSTKKALIDVIHHGVSLQCPGSRDVLDKYKNLALGNIVEYDKRVSSRLSWLTVVFILLSLLSVQMLRYVLTDLNQYFTNKESLLGWLFYVEVAAFLSPAIMVAGLACLQNMEWYRKKGYSSIGDLFKRNSTDRIEETWLVNKEVVTCPHD

Radius of gyration: 40.36 Å; chains: 1; bounding box: 77×50×119 Å

Foldseek 3Di:
DDDDDDDDDQDPADPDPVSVLLVVLVVVLVVVVPPPDDDDDDDDDVVPRPNNSVVSNCVVCVVPDQDQDDDQVVCVVAPSQLVVLVSVLVSVCVVCVPCNVVSVVVSLVSVVLKDWDFDFDDDPAFPLNVVLVVLQVQLVVLVVVLVVVVVCVVPDPDDDPVVVNVVSVCSNCVSVVSVVVVVVVVVDPVSVPDDTDHVCVVVVNRDRDGDTDRHPPPPPVPPDDDD

pLDDT: mean 75.07, std 15.71, range [37.12, 93.19]